Protein AF-A0A5N6Q0Y6-F1 (afdb_monomer_lite)

Structure (mmCIF, N/CA/C/O backbone):
data_AF-A0A5N6Q0Y6-F1
#
_entry.id   AF-A0A5N6Q0Y6-F1
#
loop_
_atom_site.group_PDB
_atom_site.id
_atom_site.type_symbol
_atom_site.label_atom_id
_atom_site.label_alt_id
_atom_site.label_comp_id
_atom_site.label_asym_id
_atom_site.label_entity_id
_atom_site.label_seq_id
_atom_site.pdbx_PDB_ins_code
_atom_site.Cartn_x
_atom_site.Cartn_y
_atom_site.Cartn_z
_atom_site.occupancy
_atom_site.B_iso_or_equiv
_atom_site.auth_seq_id
_atom_site.auth_comp_id
_atom_site.auth_asym_id
_atom_site.auth_atom_id
_atom_site.pdbx_PDB_model_num
ATOM 1 N N . MET A 1 1 ? 51.810 34.651 -15.532 1.00 36.03 1 MET A N 1
ATOM 2 C CA . MET A 1 1 ? 51.200 34.840 -16.864 1.00 36.03 1 MET A CA 1
ATOM 3 C C . MET A 1 1 ? 50.390 33.605 -17.190 1.00 36.03 1 MET A C 1
ATOM 5 O O . MET A 1 1 ? 50.883 32.496 -17.020 1.00 36.03 1 MET A O 1
ATOM 9 N N . GLU A 1 2 ? 49.126 33.839 -17.513 1.00 34.19 2 GLU A N 1
ATOM 10 C CA . GLU A 1 2 ? 48.020 32.886 -17.571 1.00 34.19 2 GLU A CA 1
ATOM 11 C C . GLU A 1 2 ? 48.156 31.860 -18.701 1.00 34.19 2 GLU A C 1
ATOM 13 O O . GLU A 1 2 ? 48.687 32.155 -19.772 1.00 34.19 2 GLU A O 1
ATOM 18 N N . LYS A 1 3 ? 47.592 30.666 -18.490 1.00 36.09 3 LYS A N 1
ATOM 19 C CA . LYS A 1 3 ? 47.171 29.789 -19.585 1.00 36.09 3 LYS A CA 1
ATOM 20 C C . LYS A 1 3 ? 45.672 29.538 -19.470 1.00 36.09 3 LYS A C 1
ATOM 22 O O . LYS A 1 3 ? 45.206 28.846 -18.571 1.00 36.09 3 LYS A O 1
ATOM 27 N N . ASN A 1 4 ? 44.958 30.156 -20.406 1.00 31.23 4 ASN A N 1
ATOM 28 C CA . ASN A 1 4 ? 43.542 29.995 -20.698 1.00 31.23 4 ASN A CA 1
ATOM 29 C C . ASN A 1 4 ? 43.220 28.553 -21.125 1.00 31.23 4 ASN A C 1
ATOM 31 O O . ASN A 1 4 ? 43.836 28.038 -22.057 1.00 31.23 4 ASN A O 1
ATOM 35 N N . GLY A 1 5 ? 42.213 27.945 -20.494 1.00 31.59 5 GLY A N 1
ATOM 36 C CA . GLY A 1 5 ? 41.519 26.747 -20.970 1.00 31.59 5 GLY A CA 1
ATOM 37 C C . GLY A 1 5 ? 40.048 27.091 -21.197 1.00 31.59 5 GLY A C 1
ATOM 38 O O . GLY A 1 5 ? 39.355 27.477 -20.261 1.00 31.59 5 GLY A O 1
ATOM 39 N N . GLY A 1 6 ? 39.610 27.041 -22.456 1.00 28.02 6 GLY A N 1
ATOM 40 C CA . GLY A 1 6 ? 38.294 27.495 -22.902 1.00 28.02 6 GLY A CA 1
ATOM 41 C C . GLY A 1 6 ? 37.133 26.621 -22.422 1.00 28.02 6 GLY A C 1
ATOM 42 O O . GLY A 1 6 ? 37.230 25.398 -22.381 1.00 28.02 6 GLY A O 1
ATOM 43 N N . PHE A 1 7 ? 36.016 27.277 -22.106 1.00 31.02 7 PHE A N 1
ATOM 44 C CA . PHE A 1 7 ? 34.713 26.650 -21.894 1.00 31.02 7 PHE A CA 1
ATOM 45 C C . PHE A 1 7 ? 34.022 26.420 -23.244 1.00 31.02 7 PHE A C 1
ATOM 47 O O . PHE A 1 7 ? 33.765 27.364 -23.996 1.00 31.02 7 PHE A O 1
ATOM 54 N N . GLU A 1 8 ? 33.694 25.167 -23.534 1.00 32.06 8 GLU A N 1
ATOM 55 C CA . GLU A 1 8 ? 32.906 24.763 -24.694 1.00 32.06 8 GLU A CA 1
ATOM 56 C C . GLU A 1 8 ? 31.416 25.059 -24.439 1.00 32.06 8 GLU A C 1
ATOM 58 O O . GLU A 1 8 ? 30.821 24.592 -23.467 1.00 32.06 8 GLU A O 1
ATOM 63 N N . LYS A 1 9 ? 30.803 25.891 -25.290 1.00 34.91 9 LYS A N 1
ATOM 64 C CA . LYS A 1 9 ? 29.375 26.231 -25.215 1.00 34.91 9 LYS A CA 1
ATOM 65 C C . LYS A 1 9 ? 28.543 25.099 -25.826 1.00 34.91 9 LYS A C 1
ATOM 67 O O . LYS A 1 9 ? 28.555 24.920 -27.043 1.00 34.91 9 LYS A O 1
ATOM 72 N N . GLN A 1 10 ? 27.767 24.386 -25.010 1.00 30.11 10 GLN A N 1
ATOM 73 C CA . GLN A 1 10 ? 26.712 23.496 -25.504 1.00 30.11 10 GLN A CA 1
ATOM 74 C C . GLN A 1 10 ? 25.611 24.299 -26.220 1.00 30.11 10 GLN A C 1
ATOM 76 O O . GLN A 1 10 ? 25.133 25.319 -25.723 1.00 30.11 10 GLN A O 1
ATOM 81 N N . LYS A 1 11 ? 25.219 23.830 -27.412 1.00 32.97 11 LYS A N 1
ATOM 82 C CA . LYS A 1 11 ? 24.105 24.367 -28.210 1.00 32.97 11 LYS A CA 1
ATOM 83 C C . LYS A 1 11 ? 22.751 23.968 -27.592 1.00 32.97 11 LYS A C 1
ATOM 85 O O . LYS A 1 11 ? 22.637 22.847 -27.099 1.00 32.97 11 LYS A O 1
ATOM 90 N N . PRO A 1 12 ? 21.712 24.822 -27.662 1.00 27.03 12 PRO A N 1
ATOM 91 C CA . PRO A 1 12 ? 20.387 24.485 -27.152 1.00 27.03 12 PRO A CA 1
ATOM 92 C C . PRO A 1 12 ? 19.687 23.453 -28.049 1.00 27.03 12 PRO A C 1
ATOM 94 O O . PRO A 1 12 ? 19.645 23.603 -29.271 1.00 27.03 12 PRO A O 1
ATOM 97 N N . ILE A 1 13 ? 19.121 22.417 -27.427 1.00 28.39 13 ILE A N 1
ATOM 98 C CA . ILE A 1 13 ? 18.247 21.427 -28.070 1.00 28.39 13 ILE A CA 1
ATOM 99 C C . ILE A 1 13 ? 16.796 21.931 -28.005 1.00 28.39 13 ILE A C 1
ATOM 101 O O . ILE A 1 13 ? 16.376 22.559 -27.034 1.00 28.39 13 ILE A O 1
ATOM 105 N N . ALA A 1 14 ? 16.069 21.695 -29.096 1.00 27.31 14 ALA A N 1
ATOM 106 C CA . ALA A 1 14 ? 14.778 22.267 -29.453 1.00 27.31 14 ALA A CA 1
ATOM 107 C C . ALA A 1 14 ? 13.664 22.119 -28.398 1.00 27.31 14 ALA A C 1
ATOM 109 O O . ALA A 1 14 ? 13.457 21.064 -27.802 1.00 27.31 14 ALA A O 1
ATOM 110 N N . THR A 1 15 ? 12.886 23.190 -28.242 1.00 26.11 15 THR A N 1
ATOM 111 C CA . THR A 1 15 ? 11.687 23.266 -27.401 1.00 26.11 15 THR A CA 1
ATOM 112 C C . THR A 1 15 ? 10.479 22.711 -28.163 1.00 26.11 15 THR A C 1
ATOM 114 O O . THR A 1 15 ? 10.101 23.246 -29.207 1.00 26.11 15 THR A O 1
ATOM 117 N N . PHE A 1 16 ? 9.842 21.656 -27.648 1.00 25.38 16 PHE A N 1
ATOM 118 C CA . PHE A 1 16 ? 8.556 21.173 -28.161 1.00 25.38 16 PHE A CA 1
ATOM 119 C C . PHE A 1 16 ? 7.413 22.066 -27.660 1.00 25.38 16 PHE A C 1
ATOM 121 O O . PHE A 1 16 ? 7.245 22.294 -26.464 1.00 25.38 16 PHE A O 1
ATOM 128 N N . LYS A 1 17 ? 6.615 22.576 -28.599 1.00 25.84 17 LY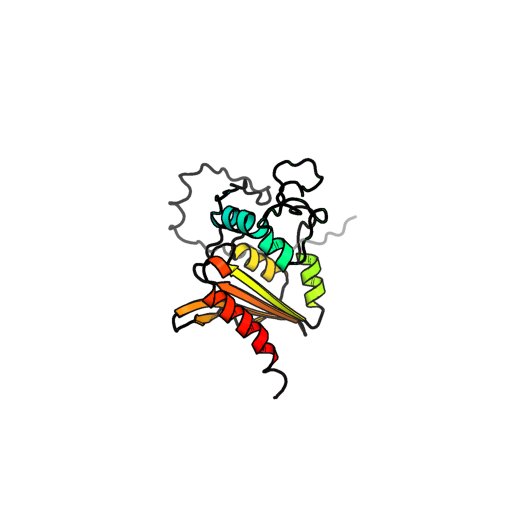S A N 1
ATOM 129 C CA . LYS A 1 17 ? 5.458 23.441 -28.354 1.00 25.84 17 LYS A CA 1
ATOM 130 C C . LYS A 1 17 ? 4.218 22.559 -28.157 1.00 25.84 17 LYS A C 1
ATOM 132 O O . LYS A 1 17 ? 3.679 22.043 -29.131 1.00 25.84 17 LYS A O 1
ATOM 137 N N . VAL A 1 18 ? 3.762 22.372 -26.917 1.00 32.84 18 VAL A N 1
ATOM 138 C CA . VAL A 1 18 ? 2.470 21.713 -26.646 1.00 32.84 18 VAL A CA 1
ATOM 139 C C . VAL A 1 18 ? 1.342 22.721 -26.880 1.00 32.84 18 VAL A C 1
ATOM 141 O O . VAL A 1 18 ? 1.318 23.810 -26.308 1.00 32.84 18 VAL A O 1
ATOM 144 N N . GLY A 1 19 ? 0.440 22.372 -27.797 1.00 26.94 19 GLY A N 1
ATOM 145 C CA . GLY A 1 19 ? -0.630 23.225 -28.301 1.00 26.94 19 GLY A CA 1
ATOM 146 C C . GLY A 1 19 ? -1.754 23.512 -27.297 1.00 26.94 19 GLY A C 1
ATOM 147 O O . GLY A 1 19 ? -2.334 22.615 -26.697 1.00 26.94 19 GLY A O 1
ATOM 148 N N . SER A 1 20 ? -2.063 24.801 -27.173 1.00 29.12 20 SER A N 1
ATOM 149 C CA . SER A 1 20 ? -3.369 25.493 -27.131 1.00 29.12 20 SER A CA 1
ATOM 150 C C . SER A 1 20 ? -4.603 24.962 -26.378 1.00 29.12 20 SER A C 1
ATOM 152 O O . SER A 1 20 ? -5.619 25.650 -26.435 1.00 29.12 20 SER A O 1
ATOM 154 N N . LYS A 1 21 ? -4.593 23.836 -25.657 1.00 31.03 21 LYS A N 1
ATOM 155 C CA . LYS A 1 21 ? -5.764 23.404 -24.854 1.00 31.03 21 LYS A CA 1
ATOM 156 C C . LYS A 1 21 ? -5.638 23.619 -23.344 1.00 31.03 21 LYS A C 1
ATOM 158 O O . LYS A 1 21 ? -6.611 23.415 -22.630 1.00 31.03 21 LYS A O 1
ATOM 163 N N . LEU A 1 22 ? -4.503 24.133 -22.866 1.00 32.16 22 LEU A N 1
ATOM 164 C CA . LEU A 1 22 ? -4.248 24.354 -21.436 1.00 32.16 22 LEU A CA 1
ATOM 165 C C . LEU A 1 22 ? -4.484 25.797 -20.945 1.00 32.16 22 LEU A C 1
ATOM 167 O O . LEU A 1 22 ? -4.141 26.115 -19.819 1.00 32.16 22 LEU A O 1
ATOM 171 N N . LYS A 1 23 ? -5.074 26.685 -21.759 1.00 28.50 23 LYS A N 1
ATOM 172 C CA . LYS A 1 23 ? -5.285 28.099 -21.374 1.00 28.50 23 LYS A CA 1
ATOM 173 C C . LYS A 1 23 ? -6.644 28.420 -20.749 1.00 28.50 23 LYS A C 1
ATOM 175 O O . LYS A 1 23 ? -6.856 29.558 -20.343 1.00 28.50 23 LYS A O 1
ATOM 180 N N . MET A 1 24 ? -7.564 27.459 -20.651 1.00 26.17 24 MET A N 1
ATOM 181 C CA . MET A 1 24 ? -8.880 27.717 -20.044 1.00 26.17 24 MET A CA 1
ATOM 182 C C . MET A 1 24 ? -8.936 27.474 -18.530 1.00 26.17 24 MET A C 1
ATOM 184 O O . MET A 1 24 ? -9.904 27.896 -17.910 1.00 26.17 24 MET A O 1
ATOM 188 N N . PHE A 1 25 ? -7.913 26.862 -17.922 1.00 28.86 25 PHE A N 1
ATOM 189 C CA . PHE A 1 25 ? -7.933 26.556 -16.484 1.00 28.86 25 PHE A CA 1
ATOM 190 C C . PHE A 1 25 ? -7.158 27.563 -15.611 1.00 28.86 25 PHE A C 1
ATOM 192 O O . PHE A 1 25 ? -7.340 27.602 -14.401 1.00 28.86 25 PHE A O 1
ATOM 199 N N . GLU A 1 26 ? -6.358 28.449 -16.211 1.00 29.67 26 GLU A N 1
ATOM 200 C CA . GLU A 1 26 ? -5.464 29.367 -15.480 1.00 29.67 26 GLU A CA 1
ATOM 201 C C . GLU A 1 26 ? -6.054 30.763 -15.195 1.00 29.67 26 GLU A C 1
ATOM 203 O O . GLU A 1 26 ? -5.332 31.669 -14.790 1.00 29.67 26 GLU A O 1
ATOM 208 N N . ARG A 1 27 ? -7.363 30.990 -15.384 1.00 24.39 27 ARG A N 1
ATOM 209 C CA . ARG A 1 27 ? -7.974 32.323 -15.164 1.00 24.39 27 ARG A CA 1
ATOM 210 C C . ARG A 1 27 ? -8.892 32.466 -13.948 1.00 24.39 27 ARG A C 1
ATOM 212 O O . ARG A 1 27 ? -9.409 33.558 -13.747 1.00 24.39 27 ARG A O 1
ATOM 219 N N . SER A 1 28 ? -9.056 31.431 -13.118 1.00 28.78 28 SER A N 1
ATOM 220 C CA . SER A 1 28 ? -9.867 31.528 -11.885 1.00 28.78 28 SER A CA 1
ATOM 221 C C . SER A 1 28 ? -9.059 31.571 -10.584 1.00 28.78 28 SER A C 1
ATOM 223 O O . SER A 1 28 ? -9.644 31.777 -9.525 1.00 28.78 28 SER A O 1
ATOM 225 N N . LEU A 1 29 ? -7.740 31.393 -10.627 1.00 33.69 29 LEU A N 1
ATOM 226 C CA . LEU A 1 29 ? -6.887 31.418 -9.440 1.00 33.69 29 LEU A CA 1
ATOM 227 C C . LEU A 1 29 ? -5.655 32.247 -9.794 1.00 33.69 29 LEU A C 1
ATOM 229 O O . LEU A 1 29 ? -4.805 31.799 -10.553 1.00 33.69 29 LEU A O 1
ATOM 233 N N . GLY A 1 30 ? -5.614 33.500 -9.340 1.00 31.03 30 GLY A N 1
ATOM 234 C CA . GLY A 1 30 ? -4.549 34.449 -9.664 1.00 31.03 30 GLY A CA 1
ATOM 235 C C . GLY A 1 30 ? -3.191 34.031 -9.098 1.00 31.03 30 GLY A C 1
ATOM 236 O O . GLY A 1 30 ? -2.794 34.515 -8.043 1.00 31.03 30 GLY A O 1
ATOM 237 N N . VAL A 1 31 ? -2.467 33.176 -9.817 1.00 35.72 31 VAL A N 1
ATOM 238 C CA . VAL A 1 31 ? -1.101 32.762 -9.483 1.00 35.72 31 VAL A CA 1
ATOM 239 C C . VAL A 1 31 ? -0.121 33.573 -10.333 1.00 35.72 31 VAL A C 1
ATOM 241 O O . VAL A 1 31 ? -0.169 33.543 -11.562 1.00 35.72 31 VAL A O 1
ATOM 244 N N . ARG A 1 32 ? 0.743 34.348 -9.668 1.00 27.08 32 ARG A N 1
ATOM 245 C CA . ARG A 1 32 ? 1.921 34.979 -10.278 1.00 27.08 32 ARG A CA 1
ATOM 246 C C . ARG A 1 32 ? 3.107 34.023 -10.176 1.00 27.08 32 ARG A C 1
ATOM 248 O O . ARG A 1 32 ? 3.284 33.363 -9.159 1.00 27.08 32 ARG A O 1
ATOM 255 N N . ASP A 1 33 ? 3.877 33.991 -11.252 1.00 34.00 33 ASP A N 1
ATOM 256 C CA . ASP A 1 33 ? 5.052 33.154 -11.477 1.00 34.00 33 ASP A CA 1
ATOM 257 C C . ASP A 1 33 ? 6.231 33.654 -10.616 1.00 34.00 33 ASP A C 1
ATOM 259 O O . ASP A 1 33 ? 6.662 34.798 -10.771 1.00 34.00 33 ASP A O 1
ATOM 263 N N . ASP A 1 34 ? 6.736 32.824 -9.698 1.00 27.56 34 ASP A N 1
ATOM 264 C CA . ASP A 1 34 ? 8.035 33.029 -9.044 1.00 27.56 34 ASP A CA 1
ATOM 265 C C . ASP A 1 34 ? 8.800 31.701 -8.983 1.00 27.56 34 ASP A C 1
ATOM 267 O O . ASP A 1 34 ? 8.457 30.763 -8.257 1.00 27.56 34 ASP A O 1
ATOM 271 N N . GLN A 1 35 ? 9.861 31.626 -9.782 1.00 33.06 35 GLN A N 1
ATOM 272 C CA . GLN A 1 35 ? 10.755 30.481 -9.870 1.00 33.06 35 GLN A CA 1
ATOM 273 C C . GLN A 1 35 ? 11.747 30.461 -8.707 1.00 33.06 35 GLN A C 1
ATOM 275 O O . GLN A 1 35 ? 12.947 30.657 -8.912 1.00 33.06 35 GLN A O 1
ATOM 280 N N . ARG A 1 36 ? 11.271 30.216 -7.480 1.00 32.59 36 ARG A N 1
ATOM 281 C CA . ARG A 1 36 ? 12.141 29.826 -6.354 1.00 32.59 36 ARG A CA 1
ATOM 282 C C . ARG A 1 36 ? 11.401 29.367 -5.093 1.00 32.59 36 ARG A C 1
ATOM 284 O O . ARG A 1 36 ? 11.740 29.788 -3.997 1.00 32.59 36 ARG A O 1
ATOM 291 N N . THR A 1 37 ? 10.440 28.452 -5.189 1.00 28.98 37 THR A N 1
ATOM 292 C CA . THR A 1 37 ? 9.890 27.788 -3.992 1.00 28.98 37 THR A CA 1
ATOM 293 C C . THR A 1 37 ? 9.560 26.325 -4.278 1.00 28.98 37 THR A C 1
ATOM 295 O O . THR A 1 37 ? 8.976 25.986 -5.304 1.00 28.98 37 THR A O 1
ATOM 298 N N . GLY A 1 38 ? 9.994 25.429 -3.386 1.00 30.12 38 GLY A N 1
ATOM 299 C CA . GLY A 1 38 ? 9.512 24.052 -3.371 1.00 30.12 38 GLY A CA 1
ATOM 300 C C . GLY A 1 38 ? 7.999 24.051 -3.174 1.00 30.12 38 GLY A C 1
ATOM 301 O O . GLY A 1 38 ? 7.482 24.882 -2.429 1.00 30.12 38 GLY A O 1
ATOM 302 N N . PHE A 1 39 ? 7.309 23.135 -3.853 1.00 26.02 39 PHE A N 1
ATOM 303 C CA . PHE A 1 39 ? 5.873 22.904 -3.721 1.00 26.02 39 PHE A CA 1
ATOM 304 C C . PHE A 1 39 ? 5.496 22.701 -2.245 1.00 26.02 39 PHE A C 1
ATOM 306 O O . PHE A 1 39 ? 5.534 21.593 -1.718 1.00 26.02 39 PHE A O 1
ATOM 313 N N . CYS A 1 40 ? 5.124 23.783 -1.571 1.00 28.27 40 CYS A N 1
ATOM 314 C CA . CYS A 1 40 ? 4.395 23.748 -0.319 1.00 28.27 40 CYS A CA 1
ATOM 315 C C . CYS A 1 40 ? 2.969 24.150 -0.682 1.00 28.27 40 CYS A C 1
ATOM 317 O O . CYS A 1 40 ? 2.605 25.321 -0.637 1.00 28.27 40 CYS A O 1
ATOM 319 N N . SER A 1 41 ? 2.193 23.174 -1.157 1.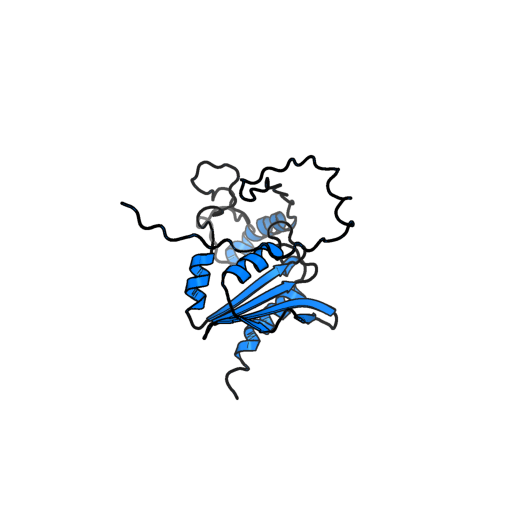00 29.62 41 SER A N 1
ATOM 320 C CA . SER A 1 41 ? 0.750 23.352 -1.293 1.00 29.62 41 SER A CA 1
ATOM 321 C C . SER A 1 41 ? 0.209 23.676 0.092 1.00 29.62 41 SER A C 1
ATOM 323 O O . SER A 1 41 ? 0.401 22.889 1.022 1.00 29.62 41 SER A O 1
ATOM 325 N N . GLU A 1 42 ? -0.480 24.808 0.233 1.00 25.73 42 GLU A N 1
ATOM 326 C CA . GLU A 1 42 ? -1.385 25.026 1.356 1.00 25.73 42 GLU A CA 1
ATOM 327 C C . GLU A 1 42 ? -2.290 23.790 1.452 1.00 25.73 42 GLU A C 1
ATOM 329 O O . GLU A 1 42 ? -3.016 23.444 0.515 1.00 25.73 42 GLU A O 1
ATOM 334 N N . ARG A 1 43 ? -2.146 23.027 2.540 1.00 35.25 43 ARG A N 1
ATOM 335 C CA . ARG A 1 43 ? -2.933 21.817 2.769 1.00 35.25 43 ARG A CA 1
ATOM 336 C C . ARG A 1 43 ? -4.342 22.252 3.136 1.00 35.25 43 ARG A C 1
ATOM 338 O O . ARG A 1 43 ? -4.603 22.614 4.280 1.00 35.25 43 ARG A O 1
ATOM 345 N N . VAL A 1 44 ? -5.270 22.159 2.188 1.00 25.88 44 VAL A N 1
ATOM 346 C CA . VAL A 1 44 ? -6.688 22.037 2.532 1.00 25.88 44 VAL A CA 1
ATOM 347 C C . VAL A 1 44 ? -6.849 20.678 3.213 1.00 25.88 44 VAL A C 1
ATOM 349 O O . VAL A 1 44 ? -6.955 19.643 2.559 1.00 25.88 44 VAL A O 1
ATOM 352 N N . VAL A 1 45 ? -6.812 20.660 4.546 1.00 34.75 45 VAL A N 1
ATOM 353 C CA . VAL A 1 45 ? -7.139 19.467 5.332 1.00 34.75 45 VAL A CA 1
ATOM 354 C C . VAL A 1 45 ? -8.654 19.285 5.268 1.00 34.75 45 VAL A C 1
ATOM 356 O O . VAL A 1 45 ? -9.397 19.820 6.090 1.00 34.75 45 VAL A O 1
ATOM 359 N N . VAL A 1 46 ? -9.137 18.549 4.266 1.00 31.19 46 VAL A N 1
ATOM 360 C CA . VAL A 1 46 ? -10.543 18.134 4.213 1.00 31.19 46 VAL A CA 1
ATOM 361 C C . VAL A 1 46 ? -10.748 17.055 5.276 1.00 31.19 46 VAL A C 1
ATOM 363 O O . VAL A 1 46 ? -10.529 15.867 5.050 1.00 31.19 46 VAL A O 1
ATOM 366 N N . LYS A 1 47 ? -11.147 17.474 6.479 1.00 36.78 47 LYS A N 1
ATOM 367 C CA . LYS A 1 47 ? -11.503 16.570 7.576 1.00 36.78 47 LYS A CA 1
ATOM 368 C C . LYS A 1 47 ? -12.909 16.023 7.311 1.00 36.78 47 LYS A C 1
ATOM 370 O O . LYS A 1 47 ? -13.896 16.576 7.784 1.00 36.78 47 LYS A O 1
ATOM 375 N N . LEU A 1 48 ? -13.012 14.973 6.495 1.00 41.12 48 LEU A N 1
ATOM 376 C CA . LEU A 1 48 ? -14.287 14.285 6.278 1.00 41.12 48 LEU A CA 1
ATOM 377 C C . LEU A 1 48 ? -14.746 13.657 7.608 1.00 41.12 48 LEU A C 1
ATOM 379 O O . LEU A 1 48 ? -13.973 12.903 8.207 1.00 41.12 48 LEU A O 1
ATOM 383 N N . PRO A 1 49 ? -15.978 13.921 8.084 1.00 39.38 49 PRO A N 1
ATOM 384 C CA . PRO A 1 49 ? -16.535 13.191 9.212 1.00 39.38 49 PRO A CA 1
ATOM 385 C C . PRO A 1 49 ? -16.719 11.736 8.777 1.00 39.38 49 PRO A C 1
ATOM 387 O O . PRO A 1 49 ? -17.603 11.406 7.986 1.00 39.38 49 PRO A O 1
ATOM 390 N N . ARG A 1 50 ? -15.843 10.848 9.246 1.00 57.19 50 ARG A N 1
ATOM 391 C CA . ARG A 1 50 ? -15.938 9.420 8.957 1.00 57.19 50 ARG A CA 1
ATOM 392 C C . ARG A 1 50 ? -17.064 8.840 9.812 1.00 57.19 50 ARG A C 1
ATOM 394 O O . ARG A 1 50 ? -16.876 8.607 10.999 1.00 57.19 50 ARG A O 1
ATOM 401 N N . ILE A 1 51 ? -18.227 8.570 9.215 1.00 51.59 51 ILE A N 1
ATOM 402 C CA . ILE A 1 51 ? -19.334 7.839 9.872 1.00 51.59 51 ILE A CA 1
ATOM 403 C C . ILE A 1 51 ? -18.823 6.521 10.500 1.00 51.59 51 ILE A C 1
ATOM 405 O O . ILE A 1 51 ? -19.279 6.124 11.571 1.00 51.59 51 ILE A O 1
ATOM 409 N N . GLY A 1 52 ? -17.804 5.898 9.892 1.00 62.84 52 GLY A N 1
ATOM 410 C CA . GLY A 1 52 ? -17.119 4.721 10.432 1.00 62.84 52 GLY A CA 1
ATOM 411 C C . GLY A 1 52 ? -16.424 4.938 11.783 1.00 62.84 52 GLY A C 1
ATOM 412 O O . GLY A 1 52 ? -16.441 4.031 12.609 1.00 62.84 52 GLY A O 1
ATOM 413 N N . THR A 1 53 ? -15.890 6.132 12.064 1.00 72.94 53 THR A N 1
ATOM 414 C CA . THR A 1 53 ? -15.167 6.418 13.316 1.00 72.94 53 THR A CA 1
ATOM 415 C C . THR A 1 53 ? -16.070 6.297 14.536 1.00 72.94 53 THR A C 1
ATOM 417 O O . THR A 1 53 ? -15.682 5.709 15.541 1.00 72.94 53 THR A O 1
ATOM 420 N N . LEU A 1 54 ? -17.303 6.805 14.456 1.00 81.56 54 LEU A N 1
ATOM 421 C CA . LEU A 1 54 ? -18.242 6.729 15.576 1.00 81.56 54 LEU A CA 1
ATOM 422 C C . LEU A 1 54 ? -18.670 5.281 15.850 1.00 81.56 54 LEU A C 1
ATOM 424 O O . LEU A 1 54 ? -18.718 4.860 17.004 1.00 81.56 54 LEU A O 1
ATOM 428 N N . ALA A 1 55 ? -18.951 4.514 14.794 1.00 86.00 55 ALA A N 1
ATOM 429 C CA . ALA A 1 55 ? -19.339 3.112 14.919 1.00 86.00 55 ALA A CA 1
ATOM 430 C C . ALA A 1 55 ? -18.210 2.261 15.525 1.00 86.00 55 ALA A C 1
ATOM 432 O O . ALA A 1 55 ? -18.460 1.494 16.454 1.00 86.00 55 ALA A O 1
ATOM 433 N N . LEU A 1 56 ? -16.971 2.445 15.053 1.00 87.50 56 LEU A N 1
ATOM 434 C CA . LEU A 1 56 ? -15.791 1.751 15.575 1.00 87.50 56 LEU A CA 1
ATOM 435 C C . LEU A 1 56 ? -15.510 2.120 17.032 1.00 87.50 56 LEU A C 1
ATOM 437 O O . LEU A 1 56 ? -15.299 1.229 17.851 1.00 87.50 56 LEU A O 1
ATOM 441 N N . ASN A 1 57 ? -15.564 3.411 17.374 1.00 89.12 57 ASN A N 1
ATOM 442 C CA . ASN A 1 57 ? -15.353 3.860 18.747 1.00 89.12 57 ASN A CA 1
ATOM 443 C C . ASN A 1 57 ? -16.420 3.298 19.691 1.00 89.12 57 ASN A C 1
ATOM 445 O O . ASN A 1 57 ? -16.088 2.828 20.776 1.00 89.12 57 ASN A O 1
ATOM 449 N N . ASN A 1 58 ? -17.693 3.300 19.288 1.00 91.69 58 ASN A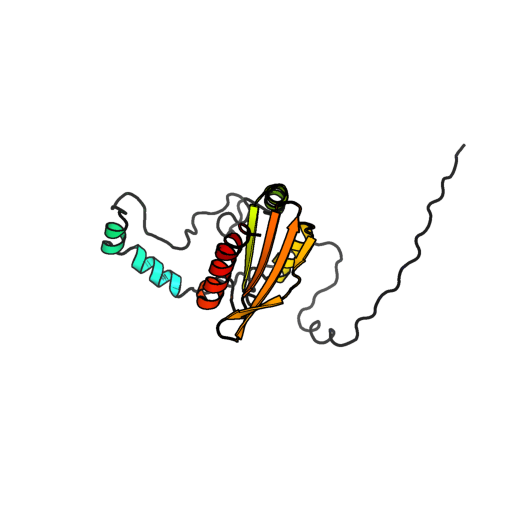 N 1
ATOM 450 C CA . ASN A 1 58 ? -18.763 2.737 20.110 1.00 91.69 58 ASN A CA 1
ATOM 451 C C . ASN A 1 58 ? -18.582 1.229 20.306 1.00 91.69 58 ASN A C 1
ATOM 453 O O . ASN A 1 58 ? -18.660 0.756 21.435 1.00 91.69 58 ASN A O 1
ATOM 457 N N . TRP A 1 59 ? -18.305 0.488 19.230 1.00 93.06 59 TRP A N 1
ATOM 458 C CA . TRP A 1 59 ? -18.096 -0.960 19.283 1.00 93.06 59 TRP A CA 1
ATOM 459 C C . TRP A 1 59 ? -16.875 -1.344 20.133 1.00 93.06 59 TRP A C 1
ATOM 461 O O . TRP A 1 59 ? -16.995 -2.177 21.027 1.00 93.06 59 TRP A O 1
ATOM 471 N N . GLY A 1 60 ? -15.726 -0.692 19.931 1.00 91.31 60 GLY A N 1
ATOM 472 C CA . GLY A 1 60 ? -14.489 -0.976 20.673 1.00 91.31 60 GLY A CA 1
ATOM 473 C C . GLY A 1 60 ? -14.543 -0.612 22.163 1.00 91.31 60 GLY A C 1
ATOM 474 O O . GLY A 1 60 ? -13.726 -1.092 22.948 1.00 91.31 60 GLY A O 1
ATOM 475 N N . ASN A 1 61 ? -15.512 0.213 22.575 1.00 92.25 61 ASN A N 1
ATOM 476 C CA . ASN A 1 61 ? -15.754 0.562 23.977 1.00 92.25 61 ASN A CA 1
ATOM 477 C C . ASN A 1 61 ? -16.883 -0.251 24.635 1.00 92.25 61 ASN A C 1
ATOM 479 O O . ASN A 1 61 ? -17.214 0.006 25.792 1.00 92.25 61 ASN A O 1
ATOM 483 N N . MET A 1 62 ? -17.483 -1.225 23.943 1.00 93.44 62 MET A N 1
ATOM 484 C CA . MET A 1 62 ? -18.433 -2.145 24.574 1.00 93.44 62 MET A CA 1
ATOM 485 C C . MET A 1 62 ? -17.691 -3.093 25.519 1.00 93.44 62 MET A C 1
ATOM 487 O O . MET A 1 62 ? -16.734 -3.747 25.112 1.00 93.44 62 MET A O 1
ATOM 491 N N . GLU A 1 63 ? -18.174 -3.234 26.755 1.00 92.19 63 GLU A N 1
ATOM 492 C CA . GLU A 1 63 ? -17.553 -4.108 27.760 1.00 92.19 63 GLU A CA 1
ATOM 493 C C . GLU A 1 63 ? -17.429 -5.554 27.263 1.00 92.19 63 GLU A C 1
ATOM 495 O O . GLU A 1 63 ? -16.362 -6.148 27.368 1.00 92.19 63 GLU A O 1
ATOM 500 N N . ALA A 1 64 ? -18.477 -6.092 26.633 1.00 94.69 64 ALA A N 1
ATOM 501 C CA . ALA A 1 64 ? -18.452 -7.442 26.072 1.00 94.69 64 ALA A CA 1
ATOM 502 C C . ALA A 1 64 ? -17.366 -7.616 24.992 1.00 94.69 64 ALA A C 1
ATOM 504 O O . ALA A 1 64 ? -16.726 -8.663 24.924 1.00 94.69 64 ALA A O 1
ATOM 505 N N . VAL A 1 65 ? -17.131 -6.588 24.168 1.00 94.12 65 VAL A N 1
ATOM 506 C CA . VAL A 1 65 ? -16.072 -6.600 23.145 1.00 94.12 65 VAL A CA 1
ATOM 507 C C . VAL A 1 65 ? -14.700 -6.540 23.810 1.00 94.12 65 VAL A C 1
ATOM 509 O O . VAL A 1 65 ? -13.827 -7.334 23.473 1.00 94.12 65 VAL A O 1
ATOM 512 N N . GLN A 1 66 ? -14.514 -5.654 24.789 1.00 93.19 66 GLN A N 1
ATOM 513 C CA . GLN A 1 66 ? -13.255 -5.544 25.527 1.00 93.19 66 GLN A CA 1
ATOM 514 C C . GLN A 1 66 ? -12.920 -6.834 26.277 1.00 93.19 66 GLN A C 1
ATOM 516 O O . GLN A 1 66 ? -11.809 -7.339 26.144 1.00 93.19 66 GLN A O 1
ATOM 521 N N . GLN A 1 67 ? -13.890 -7.428 26.974 1.00 92.69 67 GLN A N 1
ATOM 522 C CA . GLN A 1 67 ? -13.728 -8.717 27.645 1.00 92.69 67 GLN A CA 1
ATOM 523 C C . GLN A 1 67 ? -13.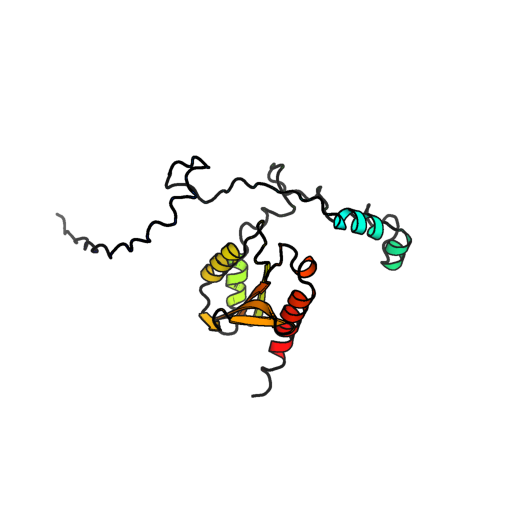357 -9.828 26.654 1.00 92.69 67 GLN A C 1
ATOM 525 O O . GLN A 1 67 ? -12.404 -10.562 26.903 1.00 92.69 67 GLN A O 1
ATOM 530 N N . ALA A 1 68 ? -14.042 -9.920 25.507 1.00 95.62 68 ALA A N 1
ATOM 531 C CA . ALA A 1 68 ? -13.730 -10.909 24.471 1.00 95.62 68 ALA A CA 1
ATOM 532 C C . ALA A 1 68 ? -12.326 -10.724 23.862 1.00 95.62 68 ALA A C 1
ATOM 534 O O . ALA A 1 68 ? -11.703 -11.697 23.440 1.00 95.62 68 ALA A O 1
ATOM 535 N N . LEU A 1 69 ? -11.818 -9.488 23.835 1.00 94.56 69 LEU A N 1
ATOM 536 C CA . LEU A 1 69 ? -10.466 -9.138 23.392 1.00 94.56 69 LEU A CA 1
ATOM 537 C C . LEU A 1 69 ? -9.420 -9.164 24.526 1.00 94.56 69 LEU A C 1
ATOM 539 O O . LEU A 1 69 ? -8.274 -8.781 24.296 1.00 94.56 69 LEU A O 1
ATOM 543 N N . ASN A 1 70 ? -9.783 -9.614 25.735 1.00 93.88 70 ASN A N 1
ATOM 544 C CA . ASN A 1 70 ? -8.942 -9.608 26.942 1.00 93.88 70 ASN A CA 1
ATOM 545 C C . ASN A 1 70 ? -8.411 -8.216 27.347 1.00 93.88 70 ASN A C 1
ATOM 547 O O . ASN A 1 70 ? -7.335 -8.086 27.929 1.00 93.88 70 ASN A O 1
ATOM 551 N N . VAL A 1 71 ? -9.176 -7.164 27.060 1.00 93.12 71 VAL A N 1
ATOM 552 C CA . VAL A 1 71 ? -8.942 -5.805 27.554 1.00 93.12 71 VAL A CA 1
ATOM 553 C C . VAL A 1 71 ? -9.718 -5.643 28.860 1.00 93.12 71 VAL A C 1
ATOM 555 O O . VAL A 1 71 ? -10.947 -5.617 28.869 1.00 93.12 71 VAL A O 1
ATOM 558 N N . HIS A 1 72 ? -9.004 -5.572 29.983 1.00 83.81 72 HIS A N 1
ATOM 559 C CA . HIS A 1 72 ? -9.612 -5.453 31.311 1.00 83.81 72 HIS A CA 1
ATOM 560 C C . HIS A 1 72 ? -9.620 -4.004 31.794 1.00 83.81 72 HIS A C 1
ATOM 562 O O . HIS A 1 72 ? -8.731 -3.208 31.472 1.00 83.81 72 HIS A O 1
ATOM 568 N N . GLN A 1 73 ? -10.622 -3.677 32.611 1.00 78.75 73 GLN A N 1
ATOM 569 C CA . GLN A 1 73 ? -10.753 -2.361 33.221 1.00 78.75 73 GLN A CA 1
ATOM 570 C C . GLN A 1 73 ? -9.467 -1.998 33.983 1.00 78.75 73 GLN A C 1
ATOM 572 O O . GLN A 1 73 ? -9.001 -2.753 34.832 1.00 78.75 73 GLN A O 1
ATOM 577 N N . GLY A 1 74 ? -8.887 -0.842 33.653 1.00 81.50 74 GLY A N 1
ATOM 578 C CA . GLY A 1 74 ? -7.624 -0.362 34.224 1.00 81.50 74 GLY A CA 1
ATOM 579 C C . GLY A 1 74 ? -6.377 -0.602 33.364 1.00 81.50 74 GLY A C 1
ATOM 580 O O . GLY A 1 74 ? -5.350 -0.002 33.664 1.00 81.50 74 GLY A O 1
ATOM 581 N N . MET A 1 75 ? -6.441 -1.400 32.286 1.00 85.25 75 MET A N 1
ATOM 582 C CA . MET A 1 75 ? -5.299 -1.556 31.366 1.00 85.25 75 MET A CA 1
ATOM 583 C C . MET A 1 75 ? -5.072 -0.324 30.484 1.00 85.25 75 MET A C 1
ATOM 585 O O . MET A 1 75 ? -3.947 0.145 30.333 1.00 85.25 75 MET A O 1
ATOM 589 N N . VAL A 1 76 ? -6.141 0.170 29.860 1.00 79.00 76 VAL A N 1
ATOM 590 C CA . VAL A 1 76 ? -6.116 1.278 28.899 1.00 79.00 76 VAL A CA 1
ATOM 591 C C . VAL A 1 76 ? -7.360 2.147 29.080 1.00 79.00 76 VAL A C 1
ATOM 593 O O . VAL A 1 76 ? -8.360 1.704 29.647 1.00 79.00 76 VAL A O 1
ATOM 596 N N . GLY A 1 77 ? -7.277 3.405 28.638 1.00 82.06 77 GLY A N 1
ATOM 597 C CA . GLY A 1 77 ? -8.410 4.332 28.620 1.00 82.06 77 GLY A CA 1
ATOM 598 C C . GLY A 1 77 ? -9.471 3.951 27.579 1.00 82.06 77 GLY A C 1
ATOM 599 O O . GLY A 1 77 ? -9.514 2.825 27.088 1.00 82.06 77 GLY A O 1
ATOM 600 N N . LYS A 1 78 ? -10.335 4.906 27.216 1.00 86.56 78 LYS A N 1
ATOM 601 C CA . LYS A 1 78 ? -11.312 4.691 26.140 1.00 86.56 78 LYS A CA 1
ATOM 602 C C . LYS A 1 78 ? -10.595 4.417 24.820 1.00 86.56 78 LYS A C 1
ATOM 604 O O . LYS A 1 78 ? -9.619 5.088 24.489 1.00 86.56 78 LYS A O 1
ATOM 609 N N . PHE A 1 79 ? -11.108 3.453 24.066 1.00 88.06 79 PHE A N 1
ATOM 610 C CA . PHE A 1 79 ? -10.670 3.221 22.701 1.00 88.06 79 PHE A CA 1
ATOM 611 C C . PHE A 1 79 ? -11.071 4.410 21.821 1.00 88.06 79 PHE A C 1
ATOM 613 O O . PHE A 1 79 ? -12.237 4.814 21.803 1.00 88.06 79 PHE A O 1
ATOM 620 N N . GLU A 1 80 ? -10.108 4.939 21.075 1.00 85.81 80 GLU A N 1
ATOM 621 C CA . GLU A 1 80 ? -10.299 5.991 20.082 1.00 85.81 80 GLU A CA 1
ATOM 622 C C . GLU A 1 80 ? -9.530 5.606 18.814 1.00 85.81 80 GLU A C 1
ATOM 624 O O . GLU A 1 80 ? -8.324 5.374 18.869 1.00 85.81 80 GLU A O 1
ATOM 629 N N . GLU A 1 81 ? -10.213 5.552 17.665 1.00 79.81 81 GLU A N 1
ATOM 630 C CA . GLU A 1 81 ? -9.592 5.231 16.368 1.00 79.81 81 GLU A CA 1
ATOM 631 C C . GLU A 1 81 ? -8.426 6.178 16.028 1.00 79.81 81 GLU A C 1
ATOM 633 O O . GLU A 1 81 ? -7.415 5.761 15.468 1.00 79.81 81 GLU A O 1
ATOM 638 N N . ILE A 1 82 ? -8.563 7.462 16.370 1.00 75.69 82 ILE A N 1
ATOM 639 C CA . ILE A 1 82 ? -7.531 8.478 16.167 1.00 75.69 82 ILE A CA 1
ATOM 640 C C . ILE A 1 82 ? -7.241 9.128 17.512 1.00 75.69 82 ILE A C 1
ATOM 642 O O . ILE A 1 82 ? -8.012 9.969 17.971 1.00 75.69 82 ILE A O 1
ATOM 646 N N . ASN A 1 83 ? -6.100 8.791 18.108 1.00 75.31 83 ASN A N 1
ATOM 647 C CA . ASN A 1 83 ? -5.633 9.484 19.297 1.00 75.31 83 ASN A CA 1
ATOM 648 C C . ASN A 1 83 ? -5.006 10.824 18.893 1.00 75.31 83 ASN A C 1
ATOM 650 O O . ASN A 1 83 ? -3.824 10.894 18.554 1.00 75.31 83 ASN A O 1
ATOM 654 N N . SER A 1 84 ? -5.790 11.902 18.947 1.00 69.00 84 SER A N 1
ATOM 655 C CA . SER A 1 84 ? -5.280 13.229 18.609 1.00 69.00 84 SER A CA 1
ATOM 656 C C . SER A 1 84 ? -4.231 13.732 19.590 1.00 69.00 84 SER A C 1
ATOM 658 O O . SER A 1 84 ? -3.496 14.621 19.220 1.00 69.00 84 SER A O 1
ATOM 660 N N . THR A 1 85 ? -4.121 13.186 20.805 1.00 71.06 85 THR A N 1
ATOM 661 C CA . THR A 1 85 ? -3.119 13.643 21.784 1.00 71.06 85 THR A CA 1
ATOM 662 C C . THR A 1 85 ? -1.692 13.208 21.436 1.00 71.06 85 THR A C 1
ATOM 664 O O . THR A 1 85 ? -0.735 13.798 21.938 1.00 71.06 85 THR A O 1
ATOM 667 N N . LEU A 1 86 ? -1.533 12.223 20.542 1.00 67.69 86 LEU A N 1
ATOM 668 C CA . LEU A 1 86 ? -0.246 11.835 19.965 1.00 67.69 86 LEU A CA 1
ATOM 669 C C . LEU A 1 86 ? 0.191 12.873 18.923 1.00 67.69 86 LEU A C 1
ATOM 671 O O . LEU A 1 86 ? 0.119 12.664 17.713 1.00 67.69 86 LEU A O 1
ATOM 675 N N . HIS A 1 87 ? 0.643 14.023 19.404 1.00 62.09 87 HIS A N 1
ATOM 676 C CA . HIS A 1 87 ? 1.211 15.064 18.562 1.00 62.09 87 HIS A CA 1
ATOM 677 C C . HIS A 1 87 ? 2.725 14.943 18.466 1.00 62.09 87 HIS A C 1
ATOM 679 O O . HIS A 1 87 ? 3.414 14.482 19.377 1.00 62.09 87 HIS A O 1
ATOM 685 N N . TYR A 1 88 ? 3.251 15.429 17.350 1.00 58.75 88 TYR A N 1
ATOM 686 C CA . TYR A 1 88 ? 4.678 15.622 17.201 1.00 58.75 88 TYR A CA 1
ATOM 687 C C . TYR A 1 88 ? 5.151 16.857 17.989 1.00 58.75 88 TYR A C 1
ATOM 689 O O . TYR A 1 88 ? 4.594 17.948 17.848 1.00 58.75 88 TYR A O 1
ATOM 697 N N . ASN A 1 89 ? 6.222 16.716 18.775 1.00 54.09 89 ASN A N 1
ATOM 698 C CA . ASN A 1 89 ? 6.829 17.797 19.563 1.00 54.09 89 ASN A CA 1
ATOM 699 C C . ASN A 1 89 ? 7.713 18.729 18.703 1.00 54.09 89 ASN A C 1
ATOM 701 O O . ASN A 1 89 ? 8.922 18.816 18.904 1.00 54.09 89 ASN A O 1
ATOM 705 N N . GLN A 1 90 ? 7.122 19.462 17.755 1.00 54.03 90 GLN A N 1
ATOM 706 C CA . GLN A 1 90 ? 7.775 20.627 17.120 1.00 54.03 90 GLN A CA 1
ATOM 707 C C . GLN A 1 90 ? 6.967 21.930 17.245 1.00 54.03 90 GLN A C 1
ATOM 709 O O . GLN A 1 90 ? 7.175 22.868 16.480 1.00 54.03 90 GLN A O 1
ATOM 714 N N . GLY A 1 91 ? 6.041 22.021 18.206 1.00 54.44 91 GLY A N 1
ATOM 715 C CA . GLY A 1 91 ? 5.293 23.263 18.450 1.00 54.44 91 GLY A CA 1
ATOM 716 C C . GLY A 1 91 ? 4.392 23.682 17.281 1.00 54.44 91 GLY A C 1
ATOM 717 O O . GLY A 1 91 ? 4.106 24.866 17.117 1.00 54.44 91 GLY A O 1
ATOM 718 N N . LYS A 1 92 ? 3.965 22.722 16.451 1.00 56.19 92 LYS A N 1
ATOM 719 C CA . LYS A 1 92 ? 3.022 22.941 15.351 1.00 56.19 92 LYS A CA 1
ATOM 720 C C . LYS A 1 92 ? 1.688 22.271 15.666 1.00 56.19 92 LYS A C 1
ATOM 722 O O . LYS A 1 92 ? 1.623 21.066 15.898 1.00 56.19 92 LYS A O 1
ATOM 727 N N . ASN A 1 93 ? 0.622 23.067 15.651 1.00 54.50 93 ASN A N 1
ATOM 728 C CA . ASN A 1 93 ? -0.728 22.641 16.034 1.00 54.50 93 ASN A CA 1
ATOM 729 C C . ASN A 1 93 ? -1.473 21.878 14.918 1.00 54.50 93 ASN A C 1
ATOM 731 O O . ASN A 1 93 ? -2.613 21.468 15.117 1.00 54.50 93 ASN A O 1
ATOM 735 N N . ASP A 1 94 ? -0.860 21.695 13.744 1.00 54.59 94 ASP A N 1
ATOM 736 C CA . ASP A 1 94 ? -1.462 21.077 12.553 1.00 54.59 94 ASP A CA 1
ATOM 737 C C . ASP A 1 94 ? -1.015 19.620 12.316 1.00 54.59 94 ASP A C 1
ATOM 739 O O . ASP A 1 94 ? -1.208 19.068 11.231 1.00 54.59 94 ASP A O 1
ATOM 743 N N . THR A 1 95 ? -0.397 18.975 13.309 1.00 52.53 95 THR A N 1
ATOM 744 C CA . THR A 1 95 ? 0.248 17.672 13.107 1.00 52.53 95 THR A CA 1
ATOM 745 C C . THR A 1 95 ? -0.725 16.499 13.282 1.00 52.53 95 THR A C 1
ATOM 747 O O . THR A 1 95 ? -1.277 16.266 14.357 1.00 52.53 95 THR A O 1
ATOM 750 N N . ILE A 1 96 ? -0.913 15.724 12.208 1.00 59.31 96 ILE A N 1
ATOM 751 C CA . ILE A 1 96 ? -1.310 14.311 12.308 1.00 59.31 96 ILE A CA 1
ATOM 752 C C . ILE A 1 96 ? -0.136 13.558 12.961 1.00 59.31 96 ILE A C 1
ATOM 754 O O . ILE A 1 96 ? 1.022 13.933 12.750 1.00 59.31 96 ILE A O 1
ATOM 758 N N . CYS A 1 97 ? -0.431 12.525 13.757 1.00 59.78 97 CYS A N 1
ATOM 759 C CA . CYS A 1 97 ? 0.557 11.698 14.458 1.00 59.78 97 CYS A CA 1
ATOM 760 C C . CYS A 1 97 ? 1.771 11.378 13.563 1.00 59.78 97 CYS A C 1
ATOM 762 O O . CYS A 1 97 ? 1.596 10.933 12.428 1.00 59.78 97 CYS A O 1
ATOM 764 N N . TYR A 1 98 ? 2.988 11.598 14.072 1.00 61.72 98 TYR A N 1
ATOM 765 C CA . TYR A 1 98 ? 4.264 11.238 13.427 1.00 61.72 98 TYR A CA 1
ATOM 766 C C . TYR A 1 98 ? 4.559 11.878 12.058 1.00 61.72 98 TYR A C 1
ATOM 768 O O . TYR A 1 98 ? 5.524 11.493 11.398 1.00 61.72 98 TYR A O 1
ATOM 776 N N . ALA A 1 99 ? 3.774 12.871 11.618 1.00 64.69 99 ALA A N 1
ATOM 777 C CA . ALA A 1 99 ? 3.881 13.449 10.271 1.00 64.69 99 ALA A CA 1
ATOM 778 C C . ALA A 1 99 ? 5.246 14.092 9.946 1.00 64.69 99 ALA A C 1
ATOM 780 O O . ALA A 1 99 ? 5.502 14.427 8.790 1.00 64.69 99 ALA A O 1
ATOM 781 N N . TYR A 1 100 ? 6.108 14.284 10.946 1.00 67.25 100 TYR A N 1
ATOM 782 C CA . TYR A 1 100 ? 7.396 14.962 10.811 1.00 67.25 100 TYR A CA 1
ATOM 783 C C . TYR A 1 100 ? 8.572 14.185 11.421 1.00 67.25 100 TYR A C 1
ATOM 785 O O . TYR A 1 100 ? 9.708 14.644 11.324 1.00 67.25 100 TYR A O 1
ATOM 793 N N . ASP A 1 101 ? 8.337 13.007 12.004 1.00 75.19 101 ASP A N 1
ATOM 794 C CA . ASP A 1 101 ? 9.396 12.148 12.552 1.00 75.19 101 ASP A CA 1
ATOM 795 C C . ASP A 1 101 ? 10.300 11.628 11.428 1.00 75.19 101 ASP A C 1
ATOM 797 O O . ASP A 1 101 ? 11.517 11.527 11.578 1.00 75.19 101 ASP A O 1
ATOM 801 N N . ILE A 1 102 ? 9.694 11.327 10.275 1.00 79.88 102 ILE A N 1
ATOM 802 C CA . ILE A 1 102 ? 10.368 10.843 9.074 1.00 79.88 102 ILE A CA 1
ATOM 803 C C . ILE A 1 102 ? 9.912 11.699 7.894 1.00 79.88 102 ILE A C 1
ATOM 805 O O . ILE A 1 102 ? 8.812 11.533 7.377 1.00 79.88 102 ILE A O 1
ATOM 809 N N . PHE A 1 103 ? 10.785 12.596 7.434 1.00 81.06 103 PHE A N 1
ATOM 810 C CA . PHE A 1 103 ? 10.490 13.462 6.286 1.00 81.06 103 PHE A CA 1
ATOM 811 C C . PHE A 1 103 ? 10.341 12.681 4.970 1.00 81.06 103 PHE A C 1
ATOM 813 O O . PHE A 1 103 ? 9.578 13.066 4.089 1.00 81.06 103 PHE A O 1
ATOM 820 N N . SER A 1 104 ? 11.086 11.584 4.813 1.00 86.81 104 SER A N 1
ATOM 821 C CA . SER A 1 104 ? 10.998 10.721 3.636 1.00 86.81 104 SER A CA 1
ATOM 822 C C . SER A 1 104 ? 11.436 9.298 3.954 1.00 86.81 104 SER A C 1
ATOM 824 O O . SER A 1 104 ? 12.470 9.076 4.587 1.00 86.81 104 SER A O 1
ATOM 826 N N . SER A 1 105 ? 10.687 8.323 3.442 1.00 91.31 105 SER A N 1
ATOM 827 C CA . SER A 1 105 ? 11.036 6.902 3.505 1.00 91.31 105 SER A CA 1
ATOM 828 C C . SER A 1 105 ? 12.058 6.481 2.433 1.00 91.31 105 SER A C 1
ATOM 830 O O . SER A 1 105 ? 12.516 5.337 2.440 1.00 91.31 105 SER A O 1
ATOM 832 N N . TYR A 1 106 ? 12.459 7.387 1.527 1.00 94.50 106 TYR A N 1
ATOM 833 C CA . TYR A 1 106 ? 13.321 7.084 0.375 1.00 94.50 106 TYR A CA 1
ATOM 834 C C . TYR A 1 106 ? 14.611 6.351 0.763 1.00 94.50 106 TYR A C 1
ATOM 836 O O . TYR A 1 106 ? 14.934 5.310 0.192 1.00 94.50 106 TYR A O 1
ATOM 844 N N . SER A 1 107 ? 15.342 6.857 1.762 1.00 95.50 107 SER A N 1
ATOM 845 C CA . SER A 1 107 ? 16.633 6.286 2.167 1.00 95.50 107 SER A CA 1
ATOM 846 C C . SER A 1 107 ? 16.501 4.853 2.696 1.00 95.50 107 SER A C 1
ATOM 848 O O . SER A 1 107 ? 17.397 4.033 2.489 1.00 95.50 107 SER A O 1
ATOM 850 N N . TYR A 1 108 ? 15.373 4.521 3.328 1.00 95.12 108 TYR A N 1
ATOM 851 C CA . TYR A 1 108 ? 15.069 3.172 3.799 1.00 95.12 108 TYR A CA 1
ATOM 852 C C . TYR A 1 108 ? 14.745 2.241 2.632 1.00 95.12 108 TYR A C 1
ATOM 854 O O . TYR A 1 108 ? 15.321 1.159 2.540 1.00 95.12 108 TYR A O 1
ATOM 862 N N . HIS A 1 109 ? 13.908 2.677 1.688 1.00 95.31 109 HIS A N 1
ATOM 863 C CA . HIS A 1 109 ? 13.596 1.882 0.499 1.00 95.31 109 HIS A CA 1
ATOM 864 C C . HIS A 1 109 ? 14.809 1.678 -0.413 1.00 95.31 109 HIS A C 1
ATOM 866 O O . HIS A 1 109 ? 15.000 0.578 -0.926 1.00 95.31 109 HIS A O 1
ATOM 872 N N . LYS A 1 110 ? 15.698 2.672 -0.532 1.00 95.62 110 LYS A N 1
ATOM 873 C CA . LYS A 1 110 ? 16.973 2.518 -1.246 1.00 95.62 110 LYS A CA 1
ATOM 874 C C . LYS A 1 110 ? 17.895 1.491 -0.582 1.00 95.62 110 LYS A C 1
ATOM 876 O O . LYS A 1 110 ? 18.612 0.771 -1.266 1.00 95.62 110 LYS A O 1
ATOM 881 N N . LYS A 1 111 ? 17.877 1.385 0.751 1.00 96.12 111 LYS A N 1
ATOM 882 C CA . LYS A 1 111 ? 18.593 0.313 1.465 1.00 96.12 111 LYS A CA 1
ATOM 883 C C . LYS A 1 111 ? 17.931 -1.043 1.230 1.00 96.12 111 LYS A C 1
ATOM 885 O O . LYS A 1 111 ? 18.638 -2.015 0.970 1.00 96.12 111 LYS A O 1
ATOM 890 N N . LEU A 1 112 ? 16.600 -1.118 1.280 1.00 95.38 112 LEU A N 1
ATOM 891 C CA . LEU A 1 112 ? 15.852 -2.351 1.009 1.00 95.38 112 LEU A CA 1
ATOM 892 C C . LEU A 1 112 ? 16.084 -2.868 -0.414 1.00 95.38 112 LEU A C 1
ATOM 894 O O . LEU A 1 112 ? 16.218 -4.073 -0.586 1.00 95.38 112 LEU A O 1
ATOM 898 N N . SER A 1 113 ? 16.254 -1.985 -1.404 1.00 95.50 113 SER A N 1
ATOM 899 C CA . SER A 1 113 ? 16.536 -2.391 -2.788 1.00 95.50 113 SER A CA 1
ATOM 900 C C . SER A 1 113 ? 17.894 -3.080 -2.984 1.00 95.50 113 SER A C 1
ATOM 902 O O . SER A 1 113 ? 18.176 -3.582 -4.065 1.00 95.50 113 SER A O 1
ATOM 904 N N . THR A 1 114 ? 18.758 -3.101 -1.962 1.00 95.12 114 THR A N 1
ATOM 905 C CA . THR A 1 114 ? 20.023 -3.866 -1.961 1.00 95.12 114 THR A CA 1
ATOM 906 C C . THR A 1 114 ? 19.873 -5.273 -1.378 1.00 95.12 114 THR A C 1
ATOM 908 O O . THR A 1 114 ? 20.831 -6.045 -1.363 1.00 95.12 114 THR A O 1
ATOM 911 N N . LYS A 1 115 ? 18.693 -5.607 -0.845 1.00 95.69 115 LYS A N 1
ATOM 912 C CA . LYS A 1 115 ? 18.393 -6.889 -0.205 1.00 95.69 115 LYS A CA 1
ATOM 913 C C . LYS A 1 115 ? 17.574 -7.770 -1.141 1.00 95.69 115 LYS A C 1
ATOM 915 O O . LYS A 1 115 ? 16.942 -7.288 -2.076 1.00 95.69 115 LYS A O 1
ATOM 920 N N . SER A 1 116 ? 17.554 -9.070 -0.857 1.00 95.38 116 SER A N 1
ATOM 921 C CA . SER A 1 116 ? 16.615 -9.979 -1.508 1.00 95.38 116 SER A CA 1
ATOM 922 C C . SER A 1 116 ? 15.260 -9.878 -0.814 1.00 95.38 116 SER A C 1
ATOM 924 O O . SER A 1 116 ? 15.016 -10.525 0.202 1.00 95.38 116 SER A O 1
ATOM 926 N N . CYS A 1 117 ? 14.405 -8.988 -1.311 1.00 93.69 117 CYS A N 1
ATOM 927 C CA . CYS A 1 117 ? 13.039 -8.848 -0.825 1.00 93.69 117 CYS A CA 1
ATOM 928 C C . CYS A 1 117 ? 12.090 -8.385 -1.932 1.00 93.69 117 CYS A C 1
ATOM 930 O O . CYS A 1 117 ? 12.500 -7.910 -2.993 1.00 93.69 117 CYS A O 1
ATOM 932 N N . ARG A 1 118 ? 10.794 -8.552 -1.670 1.00 94.88 118 ARG A N 1
ATOM 933 C CA . ARG A 1 118 ? 9.721 -8.084 -2.545 1.00 94.88 118 ARG A CA 1
ATOM 934 C C . ARG A 1 118 ? 8.929 -7.006 -1.825 1.00 94.88 118 ARG A C 1
ATOM 936 O O . ARG A 1 118 ? 8.627 -7.158 -0.644 1.00 94.88 118 ARG A O 1
ATOM 943 N N . ALA A 1 119 ? 8.561 -5.957 -2.544 1.00 96.31 119 ALA A N 1
ATOM 944 C CA . ALA A 1 119 ? 7.679 -4.907 -2.059 1.00 96.31 119 ALA A CA 1
ATOM 945 C C . ALA A 1 119 ? 6.411 -4.832 -2.914 1.00 96.31 119 ALA A C 1
ATOM 947 O O . ALA A 1 119 ? 6.454 -5.013 -4.134 1.00 96.31 119 ALA A O 1
ATOM 948 N N . LEU A 1 120 ? 5.291 -4.539 -2.261 1.00 97.25 120 LEU A N 1
ATOM 949 C CA . LEU A 1 120 ? 4.053 -4.112 -2.896 1.00 97.25 120 LEU A CA 1
ATOM 950 C C . LEU A 1 120 ? 3.747 -2.702 -2.400 1.00 97.25 120 LEU A C 1
ATOM 952 O O . LEU A 1 120 ? 3.694 -2.471 -1.194 1.00 97.25 120 LEU A O 1
ATOM 956 N N . ILE A 1 121 ? 3.544 -1.778 -3.329 1.00 97.50 121 ILE A N 1
ATOM 957 C CA . ILE A 1 121 ? 3.011 -0.446 -3.050 1.00 97.50 121 ILE A CA 1
ATOM 958 C C . ILE A 1 121 ? 1.744 -0.313 -3.876 1.00 97.50 121 ILE A C 1
ATOM 960 O O . ILE A 1 121 ? 1.750 -0.631 -5.065 1.00 97.50 121 ILE A O 1
ATOM 964 N N . PHE A 1 122 ? 0.654 0.139 -3.269 1.00 97.69 122 PHE A N 1
ATOM 965 C CA . PHE A 1 122 ? -0.569 0.384 -4.014 1.00 97.69 122 PHE A CA 1
ATOM 966 C C . PHE A 1 122 ? -1.314 1.611 -3.511 1.00 97.69 122 PHE A C 1
ATOM 968 O O . PHE A 1 122 ? -1.186 2.001 -2.352 1.00 97.69 122 PHE A O 1
ATOM 975 N N . SER A 1 123 ? -2.058 2.240 -4.416 1.00 97.88 123 SER A N 1
ATOM 976 C CA . SER A 1 123 ? -2.786 3.483 -4.164 1.00 97.88 123 SER A CA 1
ATOM 977 C C . SER A 1 123 ? -4.164 3.434 -4.810 1.00 97.88 123 SER A C 1
ATOM 979 O O . SER A 1 123 ? -4.350 2.799 -5.849 1.00 97.88 123 SER A O 1
ATOM 981 N N . GLY A 1 124 ? -5.133 4.130 -4.226 1.00 98.12 124 GLY A N 1
ATOM 982 C CA . GLY A 1 124 ? -6.376 4.442 -4.920 1.00 98.12 124 GLY A CA 1
ATOM 983 C C . GLY A 1 124 ? -6.156 5.585 -5.908 1.00 98.12 124 GLY A C 1
ATOM 984 O O . GLY A 1 124 ? -5.543 6.592 -5.556 1.00 98.12 124 GLY A O 1
ATOM 985 N N . ASP A 1 125 ? -6.625 5.447 -7.148 1.00 97.50 125 ASP A N 1
ATOM 986 C CA . ASP A 1 125 ? -6.431 6.482 -8.178 1.00 97.50 125 ASP A CA 1
ATOM 987 C C . ASP A 1 125 ? -7.307 7.736 -7.973 1.00 97.50 125 ASP A C 1
ATOM 989 O O . ASP A 1 125 ? -7.079 8.753 -8.627 1.00 97.50 125 ASP A O 1
ATOM 993 N N . HIS A 1 126 ? -8.272 7.691 -7.048 1.00 97.12 126 HIS A N 1
ATOM 994 C CA . HIS A 1 126 ? -9.117 8.818 -6.645 1.00 97.12 126 HIS A CA 1
ATOM 995 C C . HIS A 1 126 ? -8.688 9.436 -5.298 1.00 97.12 126 HIS A C 1
ATOM 997 O O . HIS A 1 126 ? -9.396 10.293 -4.764 1.00 97.12 126 HIS A O 1
ATOM 1003 N N . ASP A 1 127 ? -7.562 9.017 -4.711 1.00 94.50 127 ASP A N 1
ATOM 1004 C CA . ASP A 1 127 ? -7.039 9.669 -3.5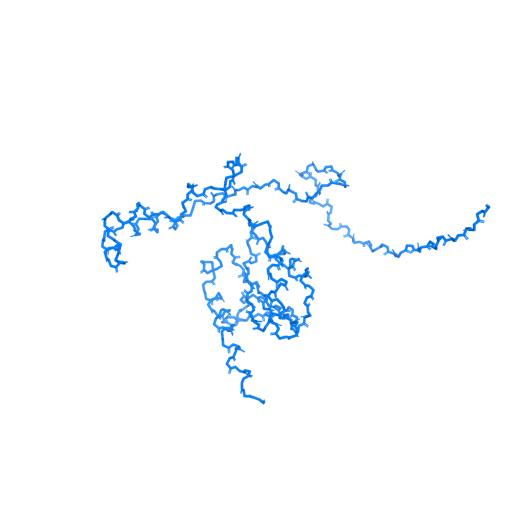10 1.00 94.50 127 ASP A CA 1
ATOM 1005 C C . ASP A 1 127 ? -6.471 11.059 -3.837 1.00 94.50 127 ASP A C 1
ATOM 1007 O O . ASP A 1 127 ? -5.499 11.198 -4.576 1.00 94.50 127 ASP A O 1
ATOM 1011 N N . LEU A 1 128 ? -7.073 12.096 -3.254 1.00 91.94 128 LEU A N 1
ATOM 1012 C CA . LEU A 1 128 ? -6.605 13.478 -3.367 1.00 91.94 128 LEU A CA 1
ATOM 1013 C C . LEU A 1 128 ? -5.710 13.906 -2.196 1.00 91.94 128 LEU A C 1
ATOM 1015 O O . LEU A 1 128 ? -5.075 14.954 -2.274 1.00 91.94 128 LEU A O 1
ATOM 1019 N N . THR A 1 129 ? -5.652 13.118 -1.119 1.00 87.62 129 THR A N 1
ATOM 1020 C CA . THR A 1 129 ? -4.797 13.401 0.044 1.00 87.62 129 THR A CA 1
ATOM 1021 C C . THR A 1 129 ? -3.363 12.967 -0.234 1.00 87.62 129 THR A C 1
ATOM 1023 O O . THR A 1 129 ? -2.432 13.733 0.010 1.00 87.62 129 THR A O 1
ATOM 1026 N N . PHE A 1 130 ? -3.185 11.767 -0.796 1.00 89.06 130 PHE A N 1
ATOM 1027 C CA . PHE A 1 130 ? -1.891 11.249 -1.243 1.00 89.06 130 PHE A CA 1
ATOM 1028 C C . PHE A 1 130 ? -1.996 10.720 -2.682 1.00 89.06 130 PHE A C 1
ATOM 1030 O O . PHE A 1 130 ? -2.078 9.511 -2.903 1.00 89.06 130 PHE A O 1
ATOM 1037 N N . PRO A 1 131 ? -2.000 11.621 -3.683 1.00 95.19 131 PRO A N 1
ATOM 1038 C CA . PRO A 1 131 ? -2.218 11.240 -5.073 1.00 95.19 131 PRO A CA 1
ATOM 1039 C C . PRO A 1 131 ? -1.187 10.238 -5.594 1.00 95.19 131 PRO A C 1
ATOM 1041 O O . PRO A 1 131 ? 0.020 10.395 -5.389 1.00 95.19 131 PRO A O 1
ATOM 1044 N N . TYR A 1 132 ? -1.667 9.250 -6.353 1.00 96.31 132 TYR A N 1
ATOM 1045 C CA . TYR A 1 132 ? -0.849 8.165 -6.905 1.00 96.31 132 TYR A CA 1
ATOM 1046 C C . TYR A 1 132 ? 0.330 8.676 -7.758 1.00 96.31 132 TYR A C 1
ATOM 1048 O O . TYR A 1 132 ? 1.422 8.119 -7.700 1.00 96.31 132 TYR A O 1
ATOM 1056 N N . VAL A 1 133 ? 0.160 9.805 -8.458 1.00 96.31 133 VAL A N 1
ATOM 1057 C CA . VAL A 1 133 ? 1.220 10.448 -9.257 1.00 96.31 133 VAL A CA 1
ATOM 1058 C C . VAL A 1 133 ? 2.447 10.843 -8.426 1.00 96.31 133 VAL A C 1
ATOM 1060 O O . VAL A 1 133 ? 3.574 10.785 -8.914 1.00 96.31 133 VAL A O 1
ATOM 1063 N N . GLY A 1 134 ? 2.260 11.212 -7.153 1.00 95.69 134 GLY A N 1
ATOM 1064 C CA . GLY A 1 134 ? 3.372 11.501 -6.244 1.00 95.69 134 GLY A CA 1
ATOM 1065 C C . GLY A 1 134 ? 4.140 10.234 -5.868 1.00 95.69 134 GLY A C 1
ATOM 1066 O O . GLY A 1 134 ? 5.367 10.247 -5.774 1.00 95.69 134 GLY A O 1
ATOM 1067 N N . VAL A 1 135 ? 3.425 9.115 -5.725 1.00 95.81 135 VAL A N 1
ATOM 1068 C CA . VAL A 1 135 ? 4.025 7.797 -5.487 1.00 95.81 135 VAL A CA 1
ATOM 1069 C C . VAL A 1 135 ? 4.795 7.326 -6.721 1.00 95.81 135 VAL A C 1
ATOM 1071 O O . VAL A 1 135 ? 5.917 6.853 -6.574 1.00 95.81 135 VAL A O 1
ATOM 1074 N N . GLU A 1 136 ? 4.268 7.524 -7.932 1.00 96.19 136 GLU A N 1
ATOM 1075 C CA . GLU A 1 136 ? 4.983 7.215 -9.181 1.00 96.19 136 GLU A CA 1
ATOM 1076 C C . GLU A 1 136 ? 6.307 7.979 -9.294 1.00 96.19 136 GLU A C 1
ATOM 1078 O O . GLU A 1 136 ? 7.345 7.381 -9.584 1.00 96.19 136 GLU A O 1
ATOM 1083 N N . GLN A 1 137 ? 6.300 9.285 -9.006 1.00 96.75 137 GLN A N 1
ATOM 1084 C CA . GLN A 1 137 ? 7.518 10.102 -8.991 1.00 96.75 137 GLN A CA 1
ATOM 1085 C C . GLN A 1 137 ? 8.517 9.621 -7.931 1.00 96.75 137 GLN A C 1
ATOM 1087 O O . GLN A 1 137 ? 9.720 9.534 -8.191 1.00 96.75 137 GLN A O 1
ATOM 1092 N N . TRP A 1 138 ? 8.026 9.268 -6.742 1.00 96.62 138 TRP A N 1
ATOM 1093 C CA . TRP A 1 138 ? 8.862 8.721 -5.681 1.00 96.62 138 TRP A CA 1
ATOM 1094 C C . TRP A 1 138 ? 9.478 7.369 -6.082 1.00 96.62 138 TRP A C 1
ATOM 1096 O O . TRP A 1 138 ? 10.677 7.173 -5.885 1.00 96.62 138 TRP A O 1
ATOM 1106 N N . ILE A 1 139 ? 8.725 6.469 -6.724 1.00 97.44 139 ILE A N 1
ATOM 1107 C CA . ILE A 1 139 ? 9.250 5.190 -7.234 1.00 97.44 139 ILE A CA 1
ATOM 1108 C C . ILE A 1 139 ? 10.293 5.433 -8.326 1.00 97.44 139 ILE A C 1
ATOM 1110 O O . ILE A 1 139 ? 11.358 4.816 -8.294 1.00 97.44 139 ILE A O 1
ATOM 1114 N N . ALA A 1 140 ? 10.035 6.359 -9.254 1.00 96.62 140 ALA A N 1
ATOM 1115 C CA . ALA A 1 140 ? 10.987 6.711 -10.306 1.00 96.62 140 ALA A CA 1
ATOM 1116 C C . ALA A 1 140 ? 12.339 7.162 -9.724 1.00 96.62 140 ALA A C 1
ATOM 1118 O O . ALA A 1 140 ? 13.393 6.785 -10.238 1.00 96.62 140 ALA A O 1
ATOM 1119 N N . SER A 1 141 ? 12.329 7.880 -8.594 1.00 97.06 141 SER A N 1
ATOM 1120 C CA . SER A 1 141 ? 13.556 8.310 -7.907 1.00 97.06 141 SER A CA 1
ATOM 1121 C C . SER A 1 141 ? 14.422 7.155 -7.378 1.00 97.06 141 SER A C 1
ATOM 1123 O O . SER A 1 141 ? 15.632 7.318 -7.213 1.00 97.06 141 SER A O 1
ATOM 1125 N N . LEU A 1 142 ? 13.848 5.965 -7.145 1.00 96.44 142 LEU A N 1
ATOM 1126 C CA . LEU A 1 142 ? 14.607 4.782 -6.717 1.00 96.44 142 LEU A CA 1
ATOM 1127 C C . LEU A 1 142 ? 15.505 4.227 -7.833 1.00 96.44 142 LEU A C 1
ATOM 1129 O O . LEU A 1 142 ? 16.446 3.488 -7.521 1.00 96.44 142 LEU A O 1
ATOM 1133 N N . ASN A 1 143 ? 15.267 4.628 -9.089 1.00 96.50 143 ASN A N 1
ATOM 1134 C CA . ASN A 1 143 ? 16.016 4.213 -10.275 1.00 96.50 143 ASN A CA 1
ATOM 1135 C C . ASN A 1 143 ? 16.075 2.681 -10.417 1.00 96.50 143 ASN A C 1
ATOM 1137 O O . ASN A 1 143 ? 17.154 2.091 -10.490 1.00 96.50 143 ASN A O 1
ATOM 1141 N N . LEU A 1 144 ? 14.898 2.052 -10.364 1.00 97.12 144 LEU A N 1
ATOM 1142 C CA . LEU A 1 144 ? 14.706 0.618 -10.590 1.00 97.12 144 LEU A CA 1
ATOM 1143 C C . LEU A 1 144 ? 14.432 0.354 -12.076 1.00 97.12 144 LEU A C 1
ATOM 1145 O O . LEU A 1 144 ? 13.848 1.198 -12.757 1.00 97.12 144 LEU A O 1
ATOM 1149 N N . GLU A 1 145 ? 14.801 -0.826 -12.565 1.00 97.75 145 GLU A N 1
ATOM 1150 C CA . GLU A 1 145 ? 14.501 -1.242 -13.935 1.00 97.75 145 GLU A CA 1
ATOM 1151 C C . GLU A 1 145 ? 13.043 -1.701 -14.049 1.00 97.75 145 GLU A C 1
ATOM 1153 O O . GLU A 1 145 ? 12.517 -2.340 -13.139 1.00 97.75 145 GLU A O 1
ATOM 1158 N N . VAL A 1 146 ? 12.376 -1.380 -15.160 1.00 97.81 146 VAL A N 1
ATOM 1159 C CA . VAL A 1 146 ? 11.009 -1.844 -15.439 1.00 97.81 146 VAL A CA 1
ATOM 1160 C C . VAL A 1 146 ? 11.072 -3.241 -16.049 1.00 97.81 146 VAL A C 1
ATOM 1162 O O . VAL A 1 146 ? 11.438 -3.397 -17.208 1.00 97.81 146 VAL A O 1
ATOM 1165 N N . GLU A 1 147 ? 10.658 -4.251 -15.291 1.00 96.75 147 GLU A N 1
ATOM 1166 C CA . GLU A 1 147 ? 10.557 -5.636 -15.769 1.00 96.75 147 GLU A CA 1
ATOM 1167 C C . GLU A 1 147 ? 9.240 -5.871 -16.519 1.00 96.75 147 GLU A C 1
ATOM 1169 O O . GLU A 1 147 ? 9.207 -6.512 -17.568 1.00 96.75 147 GLU A O 1
ATOM 1174 N N . ALA A 1 148 ? 8.136 -5.331 -15.995 1.00 95.25 148 ALA A N 1
ATOM 1175 C CA . ALA A 1 148 ? 6.835 -5.382 -16.648 1.00 95.25 148 ALA A CA 1
ATOM 1176 C C . ALA A 1 148 ? 6.208 -3.983 -16.650 1.00 95.25 148 ALA A C 1
ATOM 1178 O O . ALA A 1 148 ? 5.977 -3.432 -15.570 1.00 95.25 148 ALA A O 1
ATOM 1179 N N . PRO A 1 149 ? 5.914 -3.406 -17.831 1.00 96.06 149 PRO A N 1
ATOM 1180 C CA . PRO A 1 149 ? 5.356 -2.063 -17.924 1.00 96.06 149 PRO A CA 1
ATOM 1181 C C . PRO A 1 149 ? 3.909 -2.020 -17.423 1.00 96.06 149 PRO A C 1
ATOM 1183 O O . PRO A 1 149 ? 3.278 -3.061 -17.228 1.00 96.06 149 PRO A O 1
ATOM 1186 N N . TRP A 1 150 ? 3.389 -0.799 -17.289 1.00 95.56 150 TRP A N 1
ATOM 1187 C CA . TRP A 1 150 ? 2.028 -0.499 -16.847 1.00 95.56 150 TRP A CA 1
ATOM 1188 C C . TRP A 1 150 ? 0.971 -1.296 -17.617 1.00 95.56 150 TRP A C 1
ATOM 1190 O O . TRP A 1 150 ? 0.740 -1.071 -18.809 1.00 95.56 150 TRP A O 1
ATOM 1200 N N . LYS A 1 151 ? 0.324 -2.242 -16.935 1.00 95.69 151 LYS A N 1
ATOM 1201 C CA . LYS A 1 151 ? -0.681 -3.141 -17.514 1.00 95.69 151 LYS A CA 1
ATOM 1202 C C . LYS A 1 151 ? -1.918 -3.225 -16.630 1.00 95.69 151 LYS A C 1
ATOM 1204 O O . LYS A 1 151 ? -1.785 -3.214 -15.407 1.00 95.69 151 LYS A O 1
ATOM 1209 N N . PRO A 1 152 ? -3.119 -3.336 -17.221 1.00 97.38 152 PRO A N 1
ATOM 1210 C CA . PRO A 1 152 ? -4.333 -3.509 -16.444 1.00 97.38 152 PRO A CA 1
ATOM 1211 C C . PRO A 1 152 ? -4.340 -4.873 -15.750 1.00 97.38 152 PRO A C 1
ATOM 1213 O O . PRO A 1 152 ? -3.912 -5.877 -16.323 1.00 97.38 152 PRO A O 1
ATOM 1216 N N . PHE A 1 153 ? -4.894 -4.924 -14.541 1.00 95.75 153 PHE A N 1
ATOM 1217 C CA . PHE A 1 153 ? -5.323 -6.174 -13.928 1.00 95.75 153 PHE A CA 1
ATOM 1218 C C . PHE A 1 153 ? -6.846 -6.236 -13.881 1.00 95.75 153 PHE A C 1
ATOM 1220 O O . PHE A 1 153 ? -7.530 -5.224 -13.713 1.00 95.75 153 PHE A O 1
ATOM 1227 N N . TYR A 1 154 ? -7.376 -7.449 -14.016 1.00 96.94 154 TYR A N 1
ATOM 1228 C CA . TYR A 1 154 ? -8.813 -7.666 -14.128 1.00 96.94 154 TYR A CA 1
ATOM 1229 C C . TYR A 1 154 ? -9.378 -8.359 -12.895 1.00 96.94 154 TYR A C 1
ATOM 1231 O O . TYR A 1 154 ? -8.732 -9.244 -12.321 1.00 96.94 154 TYR A O 1
ATOM 1239 N N . VAL A 1 155 ? -10.589 -7.956 -12.521 1.00 96.62 155 VAL A N 1
ATOM 1240 C CA . VAL A 1 155 ? -11.441 -8.566 -11.496 1.00 96.62 155 VAL A CA 1
ATOM 1241 C C . VAL A 1 155 ? -12.835 -8.660 -12.108 1.00 96.62 155 VAL A C 1
ATOM 1243 O O . VAL A 1 155 ? -13.341 -7.664 -12.610 1.00 96.62 155 VAL A O 1
ATOM 1246 N N . ASP A 1 156 ? -13.416 -9.861 -12.158 1.00 95.75 156 ASP A N 1
ATOM 1247 C CA . ASP A 1 156 ? -14.705 -10.134 -12.823 1.00 95.75 156 ASP A CA 1
ATOM 1248 C C . ASP A 1 156 ? -14.827 -9.555 -14.246 1.00 95.75 156 ASP A C 1
ATOM 1250 O O . ASP A 1 156 ? -15.834 -8.951 -14.611 1.00 95.75 156 ASP A O 1
ATOM 1254 N N . ASN A 1 157 ? -13.782 -9.706 -15.065 1.00 96.06 157 ASN A N 1
ATOM 1255 C CA . ASN A 1 157 ? -13.722 -9.164 -16.431 1.00 96.06 157 ASN A CA 1
ATOM 1256 C C . ASN A 1 157 ? -13.831 -7.627 -16.526 1.00 96.06 157 ASN A C 1
ATOM 1258 O O . ASN A 1 157 ? -14.015 -7.088 -17.616 1.00 96.06 157 ASN A O 1
ATOM 1262 N N . GLN A 1 158 ? -13.680 -6.908 -15.414 1.00 97.44 158 GLN A N 1
ATOM 1263 C CA . GLN A 1 158 ? -13.561 -5.453 -15.363 1.00 97.44 158 GLN A CA 1
ATOM 1264 C C . GLN A 1 158 ? -12.130 -5.057 -15.007 1.00 97.44 158 GLN A C 1
ATOM 1266 O O . GLN A 1 158 ? -11.417 -5.797 -14.327 1.00 97.44 158 GLN A O 1
ATOM 1271 N N . VAL A 1 159 ? -11.698 -3.883 -15.465 1.00 98.12 159 VAL A N 1
ATOM 1272 C CA . VAL A 1 159 ? -10.398 -3.324 -15.072 1.00 98.12 159 VAL A CA 1
ATOM 1273 C C . VAL A 1 159 ? -10.470 -2.944 -13.594 1.00 98.12 159 VAL A C 1
ATOM 1275 O O . VAL A 1 159 ? -11.134 -1.971 -13.241 1.00 98.12 159 VAL A O 1
ATOM 1278 N N . GLY A 1 160 ? -9.783 -3.704 -12.741 1.00 97.19 160 GLY A N 1
ATOM 1279 C CA . GLY A 1 160 ? -9.668 -3.409 -11.309 1.00 97.19 160 GLY A CA 1
ATOM 1280 C C . GLY A 1 160 ? -8.620 -2.336 -11.015 1.00 97.19 160 GLY A C 1
ATOM 1281 O O . GLY A 1 160 ? -8.646 -1.703 -9.963 1.00 97.19 160 GLY A O 1
ATOM 1282 N N . GLY A 1 161 ? -7.715 -2.104 -11.964 1.00 98.00 161 GLY A N 1
ATOM 1283 C CA . GLY A 1 161 ? -6.628 -1.153 -11.832 1.00 98.00 161 GLY A CA 1
ATOM 1284 C C . GLY A 1 161 ? -5.477 -1.484 -12.766 1.00 98.00 161 GLY A C 1
ATOM 1285 O O . GLY A 1 161 ? -5.649 -2.239 -13.727 1.00 98.00 161 GLY A O 1
ATOM 1286 N N . TYR A 1 162 ? -4.306 -0.933 -12.476 1.00 98.00 162 TYR A N 1
ATOM 1287 C CA . TYR A 1 162 ? -3.104 -1.111 -13.283 1.00 98.00 162 TYR A CA 1
ATOM 1288 C C . TYR A 1 162 ? -1.899 -1.411 -12.401 1.00 98.00 162 TYR A C 1
ATOM 1290 O O . TYR A 1 162 ? -1.891 -1.051 -11.228 1.00 98.00 162 TYR A O 1
ATOM 1298 N N . LEU A 1 163 ? -0.891 -2.080 -12.959 1.00 96.44 163 LEU A N 1
ATOM 1299 C CA . LEU A 1 163 ? 0.345 -2.411 -12.259 1.00 96.44 163 LEU A CA 1
ATOM 1300 C C . LEU A 1 163 ? 1.584 -2.235 -13.136 1.00 96.44 163 LEU A C 1
ATOM 1302 O O . LEU A 1 163 ? 1.534 -2.503 -14.334 1.00 96.44 163 LEU A O 1
ATOM 1306 N N . THR A 1 164 ? 2.698 -1.857 -12.511 1.00 97.81 164 THR A N 1
ATOM 1307 C CA . THR A 1 164 ? 4.059 -1.923 -13.068 1.00 97.81 164 THR A CA 1
ATOM 1308 C C . THR A 1 164 ? 4.915 -2.770 -12.132 1.00 97.81 164 THR A C 1
ATOM 1310 O O . THR A 1 164 ? 4.839 -2.620 -10.909 1.00 97.81 164 THR A O 1
ATOM 1313 N N . LYS A 1 165 ? 5.747 -3.653 -12.690 1.00 97.50 165 LYS A N 1
ATOM 1314 C CA . LYS A 1 165 ? 6.734 -4.425 -11.928 1.00 97.50 165 LYS A CA 1
ATOM 1315 C C . LYS A 1 165 ? 8.132 -3.893 -12.218 1.00 97.50 165 LYS A C 1
ATOM 1317 O O . LYS A 1 165 ? 8.530 -3.772 -13.376 1.00 97.50 165 LYS A O 1
ATOM 1322 N N . TYR A 1 166 ? 8.853 -3.596 -11.149 1.00 97.94 166 TYR A N 1
ATOM 1323 C CA . TYR A 1 166 ? 10.222 -3.116 -11.162 1.00 97.94 166 TYR A CA 1
ATOM 1324 C C . TYR A 1 166 ? 11.152 -4.139 -10.518 1.00 97.94 166 TYR A C 1
ATOM 1326 O O . TYR A 1 166 ? 10.756 -4.844 -9.583 1.00 97.94 166 TYR A O 1
ATOM 1334 N N . VAL A 1 167 ? 12.401 -4.168 -10.968 1.00 97.19 167 VAL A N 1
ATOM 1335 C CA . VAL A 1 167 ? 13.449 -5.052 -10.453 1.00 97.19 167 VAL A CA 1
ATOM 1336 C C . VAL A 1 167 ? 14.771 -4.314 -10.281 1.00 97.19 167 VAL A C 1
ATOM 1338 O O . VAL A 1 167 ? 15.043 -3.304 -10.931 1.00 97.19 167 VAL A O 1
ATOM 1341 N N . LEU A 1 168 ? 15.590 -4.818 -9.363 1.00 96.94 168 LEU A N 1
ATOM 1342 C CA . LEU A 1 168 ? 16.993 -4.444 -9.215 1.00 96.94 168 LEU A CA 1
ATOM 1343 C C . LEU A 1 168 ? 17.732 -5.593 -8.523 1.00 96.94 168 LEU A C 1
ATOM 1345 O O . LEU A 1 168 ? 17.528 -5.827 -7.334 1.00 96.94 168 LEU A O 1
ATOM 1349 N N . ASN A 1 169 ? 18.614 -6.299 -9.232 1.00 94.31 169 ASN A N 1
ATOM 1350 C CA . ASN A 1 169 ? 19.265 -7.508 -8.709 1.00 94.31 169 ASN A CA 1
ATOM 1351 C C . ASN A 1 169 ? 18.215 -8.502 -8.154 1.00 94.31 169 ASN A C 1
ATOM 1353 O O . ASN A 1 169 ? 17.290 -8.882 -8.862 1.00 94.31 169 ASN A O 1
ATOM 1357 N N . ASN A 1 170 ? 18.314 -8.870 -6.870 1.00 93.88 170 ASN A N 1
ATOM 1358 C CA . ASN A 1 170 ? 17.392 -9.789 -6.189 1.00 93.88 170 ASN A CA 1
ATOM 1359 C C . ASN A 1 170 ? 16.201 -9.082 -5.510 1.00 93.88 170 ASN A C 1
ATOM 1361 O O . ASN A 1 170 ? 15.499 -9.699 -4.703 1.00 93.88 170 ASN A O 1
ATOM 1365 N N . TYR A 1 171 ? 15.998 -7.793 -5.785 1.00 96.50 171 TYR A N 1
ATOM 1366 C CA . TYR A 1 171 ? 14.880 -6.998 -5.290 1.00 96.50 171 TYR A CA 1
ATOM 1367 C C . TYR A 1 171 ? 13.795 -6.855 -6.359 1.00 96.50 171 TYR A C 1
ATOM 1369 O O . TYR A 1 171 ? 14.100 -6.622 -7.530 1.00 96.50 171 TYR A O 1
ATOM 1377 N N . SER A 1 172 ? 12.525 -6.916 -5.950 1.00 96.75 172 SER A N 1
ATOM 1378 C CA . SER A 1 172 ? 11.397 -6.560 -6.820 1.00 96.75 172 SER A CA 1
ATOM 1379 C C . SER A 1 172 ? 10.390 -5.655 -6.116 1.00 96.75 172 SER A C 1
ATOM 1381 O O . SER A 1 172 ? 10.100 -5.818 -4.930 1.00 96.75 172 SER A O 1
ATOM 1383 N N . LEU A 1 173 ? 9.827 -4.709 -6.863 1.00 97.56 173 LEU A N 1
ATOM 1384 C CA . LEU A 1 173 ? 8.764 -3.815 -6.415 1.00 97.56 173 LEU A CA 1
ATOM 1385 C C . LEU A 1 173 ? 7.606 -3.914 -7.400 1.00 97.56 173 LEU A C 1
ATOM 1387 O O . LEU A 1 173 ? 7.767 -3.669 -8.589 1.00 97.56 173 LEU A O 1
ATOM 1391 N N . THR A 1 174 ? 6.423 -4.265 -6.909 1.00 97.69 174 THR A N 1
ATOM 1392 C CA . THR A 1 174 ? 5.179 -4.141 -7.674 1.00 97.69 174 THR A CA 1
ATOM 1393 C C . THR A 1 174 ? 4.469 -2.879 -7.224 1.00 97.69 174 THR A C 1
ATOM 1395 O O . THR A 1 174 ? 4.194 -2.721 -6.034 1.00 97.69 174 THR A O 1
ATOM 1398 N N . TYR A 1 175 ? 4.191 -1.986 -8.166 1.00 98.25 175 TYR A N 1
ATOM 1399 C CA . TYR A 1 175 ? 3.346 -0.825 -7.934 1.00 98.25 175 TYR A CA 1
ATOM 1400 C C . TYR A 1 175 ? 1.996 -1.036 -8.594 1.00 98.25 175 TYR A C 1
ATOM 1402 O O . TYR A 1 175 ? 1.961 -1.481 -9.740 1.00 98.25 175 TYR A O 1
ATOM 1410 N N . ALA A 1 176 ? 0.908 -0.715 -7.898 1.00 98.19 176 ALA A N 1
ATOM 1411 C CA . ALA A 1 176 ? -0.431 -0.814 -8.453 1.00 98.19 176 ALA A CA 1
ATOM 1412 C C . ALA A 1 176 ? -1.318 0.384 -8.101 1.00 98.19 176 ALA A C 1
ATOM 1414 O O . ALA A 1 176 ? -1.285 0.901 -6.987 1.00 98.19 176 ALA A O 1
ATOM 1415 N N . THR A 1 177 ? -2.182 0.778 -9.029 1.00 98.44 177 THR A N 1
ATOM 1416 C CA . THR A 1 177 ? -3.336 1.630 -8.729 1.00 98.44 177 THR A CA 1
ATOM 1417 C C . THR A 1 177 ? -4.602 0.795 -8.723 1.00 98.44 177 THR A C 1
ATOM 1419 O O . THR A 1 177 ? -4.750 -0.110 -9.543 1.00 98.44 177 THR A O 1
ATOM 1422 N N . VAL A 1 178 ? -5.522 1.092 -7.809 1.00 98.56 178 VAL A N 1
ATOM 1423 C CA . VAL A 1 178 ? -6.855 0.482 -7.766 1.00 98.56 178 VAL A CA 1
ATOM 1424 C C . VAL A 1 178 ? -7.868 1.495 -8.277 1.00 98.56 178 VAL A C 1
ATOM 1426 O O . VAL A 1 178 ? -8.018 2.582 -7.716 1.00 98.56 178 VAL A O 1
ATOM 1429 N N . LYS A 1 179 ? -8.551 1.125 -9.362 1.00 98.31 179 LYS A N 1
ATOM 1430 C CA . LYS A 1 179 ? -9.434 2.016 -10.110 1.00 98.31 179 LYS A CA 1
ATOM 1431 C C . LYS A 1 179 ? -10.676 2.381 -9.300 1.00 98.31 179 LYS A C 1
ATOM 1433 O O . LYS A 1 179 ? -11.450 1.509 -8.905 1.00 98.31 179 LYS A O 1
ATOM 1438 N N . GLY A 1 180 ? -10.924 3.674 -9.134 1.00 97.19 180 GLY A N 1
ATOM 1439 C CA . GLY A 1 180 ? -12.060 4.232 -8.408 1.00 97.19 180 GLY A CA 1
ATOM 1440 C C . GLY A 1 180 ? -11.953 4.132 -6.886 1.00 97.19 180 GLY A C 1
ATOM 1441 O O . GLY A 1 180 ? -12.969 4.297 -6.210 1.00 97.19 180 GLY A O 1
ATOM 1442 N N . ALA A 1 181 ? -10.774 3.824 -6.341 1.00 97.75 181 ALA A N 1
ATOM 1443 C CA . ALA A 1 181 ? -10.547 3.772 -4.900 1.00 97.75 181 ALA A CA 1
ATOM 1444 C C . ALA A 1 181 ? -9.982 5.098 -4.368 1.00 97.75 181 ALA A C 1
ATOM 1446 O O . ALA A 1 181 ? -9.171 5.740 -5.031 1.00 97.75 181 ALA A O 1
ATOM 1447 N N . GLY A 1 182 ? -10.398 5.495 -3.162 1.00 94.88 182 GLY A N 1
ATOM 1448 C CA . GLY A 1 182 ? -9.815 6.625 -2.430 1.00 94.88 182 GLY A CA 1
ATOM 1449 C C . GLY A 1 182 ? -8.623 6.217 -1.554 1.00 94.88 182 GLY A C 1
ATOM 1450 O O . GLY A 1 182 ? -8.030 5.161 -1.756 1.00 94.88 182 GLY A O 1
ATOM 1451 N N . HIS A 1 183 ? -8.309 7.042 -0.547 1.00 93.12 183 HIS A N 1
ATOM 1452 C CA . HIS A 1 183 ? -7.161 6.842 0.354 1.00 93.12 183 HIS A CA 1
ATOM 1453 C C . HIS A 1 183 ? -7.147 5.467 1.042 1.00 93.12 183 HIS A C 1
ATOM 1455 O O . HIS A 1 183 ? -6.126 4.789 1.081 1.00 93.12 183 HIS A O 1
ATOM 1461 N N . VAL A 1 184 ? -8.304 5.042 1.558 1.00 92.56 184 VAL A N 1
ATOM 1462 C CA . VAL A 1 184 ? -8.476 3.755 2.247 1.00 92.56 184 VAL A CA 1
ATOM 1463 C C . VAL A 1 184 ? -9.025 2.733 1.254 1.00 92.56 184 VAL A C 1
ATOM 1465 O O . VAL A 1 184 ? -10.234 2.508 1.179 1.00 92.56 184 VAL A O 1
ATOM 1468 N N . VAL A 1 185 ? -8.143 2.204 0.407 1.00 95.31 185 VAL A N 1
ATOM 1469 C CA . VAL A 1 185 ? -8.487 1.442 -0.807 1.00 95.31 185 VAL A CA 1
ATOM 1470 C C . VAL 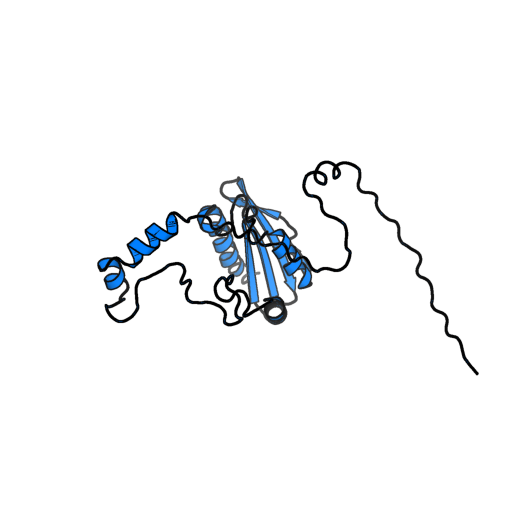A 1 185 ? -9.490 0.319 -0.541 1.00 95.31 185 VAL A C 1
ATOM 1472 O O . VAL A 1 185 ? -10.464 0.170 -1.276 1.00 95.31 185 VAL A O 1
ATOM 1475 N N . GLU A 1 186 ? -9.290 -0.432 0.533 1.00 93.50 186 GLU A N 1
ATOM 1476 C CA . GLU A 1 186 ? -10.098 -1.570 0.960 1.00 93.50 186 GLU A CA 1
ATOM 1477 C C . GLU A 1 186 ? -11.534 -1.202 1.358 1.00 93.50 186 GLU A C 1
ATOM 1479 O O . GLU A 1 186 ? -12.421 -2.042 1.239 1.00 93.50 186 GLU A O 1
ATOM 1484 N N . ILE A 1 187 ? -11.796 0.045 1.766 1.00 92.50 187 ILE A N 1
ATOM 1485 C CA . ILE A 1 187 ? -13.162 0.516 2.048 1.00 92.50 187 ILE A CA 1
ATOM 1486 C C . ILE A 1 187 ? -13.908 0.807 0.742 1.00 92.50 187 ILE A C 1
ATOM 1488 O O . ILE A 1 187 ? -15.095 0.509 0.625 1.00 92.50 187 ILE A O 1
ATOM 1492 N N . TYR A 1 188 ? -13.225 1.379 -0.253 1.00 93.88 188 TYR A N 1
ATOM 1493 C CA . TYR A 1 188 ? -13.845 1.746 -1.532 1.00 93.88 188 TYR A CA 1
ATOM 1494 C C . TYR A 1 188 ? -13.961 0.560 -2.497 1.00 93.88 188 TYR A C 1
ATOM 1496 O O . TYR A 1 188 ? -14.933 0.463 -3.247 1.00 93.88 188 TYR A O 1
ATOM 1504 N N . LYS A 1 189 ? -12.947 -0.310 -2.514 1.00 97.38 189 LYS A N 1
ATOM 1505 C CA . LYS A 1 189 ? -12.757 -1.395 -3.485 1.00 97.38 189 LYS A CA 1
ATOM 1506 C C . LYS A 1 189 ? -12.241 -2.674 -2.804 1.00 97.38 189 LYS A C 1
ATOM 1508 O O . LYS A 1 189 ? -11.136 -3.133 -3.104 1.00 97.38 189 LYS A O 1
ATOM 1513 N N . PRO A 1 190 ? -13.013 -3.272 -1.872 1.00 97.19 190 PRO A N 1
ATOM 1514 C CA . PRO A 1 190 ? -12.564 -4.416 -1.072 1.00 97.19 190 PRO A CA 1
ATOM 1515 C C . PRO A 1 190 ? -12.193 -5.635 -1.922 1.00 97.19 190 PRO A C 1
ATOM 1517 O O . PRO A 1 190 ? -11.205 -6.312 -1.642 1.00 97.19 190 PRO A O 1
ATOM 1520 N N . LYS A 1 191 ? -12.959 -5.912 -2.985 1.00 97.94 191 LYS A N 1
ATOM 1521 C CA . LYS A 1 191 ? -12.726 -7.072 -3.850 1.00 97.94 191 LYS A CA 1
ATOM 1522 C C . LYS A 1 191 ? -11.435 -6.921 -4.652 1.00 97.94 191 LYS A C 1
ATOM 1524 O O . LYS A 1 191 ? -10.636 -7.853 -4.718 1.00 97.94 191 LYS A O 1
ATOM 1529 N N . GLU A 1 192 ? -11.216 -5.753 -5.243 1.00 98.25 192 GLU A N 1
ATOM 1530 C CA . GLU A 1 192 ? -10.022 -5.452 -6.023 1.00 98.25 192 GLU A CA 1
ATOM 1531 C C . GLU A 1 192 ? -8.772 -5.406 -5.141 1.00 98.25 192 GLU A C 1
ATOM 1533 O O . GLU A 1 192 ? -7.752 -5.983 -5.519 1.00 98.25 192 GLU A O 1
ATOM 1538 N N . ALA A 1 193 ? -8.870 -4.808 -3.948 1.00 97.31 193 ALA A N 1
ATOM 1539 C CA . ALA A 1 193 ? -7.800 -4.817 -2.952 1.00 97.31 193 ALA A CA 1
ATOM 1540 C C . ALA A 1 193 ? -7.417 -6.250 -2.552 1.00 97.31 193 ALA A C 1
ATOM 1542 O O . ALA A 1 193 ? -6.241 -6.616 -2.580 1.00 97.31 193 ALA A O 1
ATOM 1543 N N . PHE A 1 194 ? -8.413 -7.090 -2.253 1.00 97.56 194 PHE A N 1
ATOM 1544 C CA . PHE A 1 194 ? -8.194 -8.487 -1.892 1.00 97.56 194 PHE A CA 1
ATOM 1545 C C . PHE A 1 194 ? -7.519 -9.275 -3.019 1.00 97.56 194 PHE A C 1
ATOM 1547 O O . PHE A 1 194 ? -6.508 -9.936 -2.788 1.00 97.56 194 PHE A O 1
ATOM 1554 N N . VAL A 1 195 ? -8.020 -9.167 -4.255 1.00 96.56 195 VAL A N 1
ATOM 1555 C CA . VAL A 1 195 ? -7.429 -9.855 -5.413 1.00 96.56 195 VAL A CA 1
ATOM 1556 C C . VAL A 1 195 ? -5.992 -9.395 -5.666 1.00 96.56 195 VAL A C 1
ATOM 1558 O O . VAL A 1 195 ? -5.135 -10.233 -5.951 1.00 96.56 195 VAL A O 1
ATOM 1561 N N . LEU A 1 196 ? -5.706 -8.095 -5.556 1.00 96.44 196 LEU A N 1
ATOM 1562 C CA . LEU A 1 196 ? -4.356 -7.552 -5.718 1.00 96.44 196 LEU A CA 1
ATOM 1563 C C . LEU A 1 196 ? -3.383 -8.167 -4.701 1.00 96.44 196 LEU A C 1
ATOM 1565 O O . LEU A 1 196 ? -2.339 -8.699 -5.086 1.00 96.44 196 LEU A O 1
ATOM 1569 N N . VAL A 1 197 ? -3.746 -8.140 -3.416 1.00 95.75 197 VAL A N 1
ATOM 1570 C CA . VAL A 1 197 ? -2.914 -8.666 -2.326 1.00 95.75 197 VAL A CA 1
ATOM 1571 C C . VAL A 1 197 ? -2.756 -10.184 -2.436 1.00 95.75 197 VAL A C 1
ATOM 1573 O O . VAL A 1 197 ? -1.635 -10.693 -2.375 1.00 95.75 197 VAL A O 1
ATOM 1576 N N . GLN A 1 198 ? -3.844 -10.918 -2.688 1.00 95.69 198 GLN A N 1
ATOM 1577 C CA . GLN A 1 198 ? -3.806 -12.370 -2.876 1.00 95.69 198 GLN A CA 1
ATOM 1578 C C . GLN A 1 198 ? -2.886 -12.763 -4.041 1.00 95.69 198 GLN A C 1
ATOM 1580 O O . GLN A 1 198 ? -2.079 -13.688 -3.909 1.00 95.69 198 GLN A O 1
ATOM 1585 N N . ARG A 1 199 ? -2.968 -12.054 -5.176 1.00 93.12 199 ARG A N 1
ATOM 1586 C CA . ARG A 1 199 ? -2.088 -12.289 -6.332 1.00 93.12 199 ARG A CA 1
ATOM 1587 C C . ARG A 1 199 ? -0.622 -12.053 -5.984 1.00 93.12 199 ARG A C 1
ATOM 1589 O O . ARG A 1 199 ? 0.215 -12.869 -6.357 1.00 93.12 199 ARG A O 1
ATOM 1596 N N . TRP A 1 200 ? -0.308 -10.987 -5.250 1.00 94.62 200 TRP A N 1
ATOM 1597 C CA . TRP A 1 200 ? 1.069 -10.675 -4.854 1.00 94.62 200 TRP A CA 1
ATOM 1598 C C . TRP A 1 200 ? 1.674 -11.698 -3.877 1.00 94.62 200 TRP A C 1
ATOM 1600 O O . TRP A 1 200 ? 2.873 -11.994 -3.950 1.00 94.62 200 TRP A O 1
ATOM 1610 N N . PHE A 1 201 ? 0.862 -12.279 -2.989 1.00 94.31 201 PHE A N 1
ATOM 1611 C CA . PHE A 1 201 ? 1.294 -13.409 -2.161 1.00 94.31 201 PHE A CA 1
ATOM 1612 C C . PHE A 1 201 ? 1.487 -14.682 -2.994 1.00 94.31 201 PHE A C 1
ATOM 1614 O O . PHE A 1 201 ? 2.492 -15.374 -2.841 1.00 94.31 201 PHE A O 1
ATOM 1621 N N . SER A 1 202 ? 0.576 -14.951 -3.930 1.00 91.50 202 SER A N 1
ATOM 1622 C CA . SER A 1 202 ? 0.611 -16.161 -4.764 1.00 91.50 202 SER A CA 1
ATOM 1623 C C . SER A 1 202 ? 1.746 -16.153 -5.792 1.00 91.50 202 SER A C 1
ATOM 1625 O O . SER A 1 202 ? 2.254 -17.210 -6.153 1.00 91.50 202 SER A O 1
ATOM 1627 N N . SER A 1 203 ? 2.198 -14.979 -6.245 1.00 77.06 203 SER A N 1
ATOM 1628 C CA . SER A 1 203 ? 3.264 -14.865 -7.250 1.00 77.06 203 SER A CA 1
ATOM 1629 C C . SER A 1 203 ? 4.626 -15.394 -6.779 1.00 77.06 203 SER A C 1
ATOM 1631 O O . SER A 1 203 ? 5.529 -15.532 -7.594 1.00 77.06 203 SER A O 1
ATOM 1633 N N . GLN A 1 204 ? 4.798 -15.663 -5.481 1.00 55.00 204 GLN A N 1
ATOM 1634 C CA . GLN A 1 204 ? 5.999 -16.297 -4.927 1.00 55.00 204 GLN A CA 1
ATOM 1635 C C . GLN A 1 204 ? 5.957 -17.830 -5.012 1.00 55.00 204 GLN A C 1
ATOM 1637 O O . GLN A 1 204 ? 7.009 -18.456 -5.036 1.00 55.00 204 GLN A O 1
ATOM 1642 N N . ALA A 1 205 ? 4.767 -18.434 -5.096 1.00 40.75 205 ALA A N 1
ATOM 1643 C CA . ALA A 1 205 ? 4.609 -19.888 -5.157 1.00 40.75 205 ALA A CA 1
ATOM 1644 C C . ALA A 1 205 ? 4.927 -20.481 -6.543 1.00 40.75 205 ALA A C 1
ATOM 1646 O O . ALA A 1 205 ? 5.073 -21.688 -6.670 1.00 40.75 205 ALA A O 1
ATOM 1647 N N . LEU A 1 206 ? 5.041 -19.644 -7.581 1.00 34.94 206 LEU A N 1
ATOM 1648 C CA . LEU A 1 206 ? 5.284 -20.071 -8.965 1.00 34.94 206 LEU A CA 1
ATOM 1649 C C . LEU A 1 206 ? 6.739 -19.876 -9.426 1.00 34.94 206 LEU A C 1
ATOM 1651 O O . LEU A 1 206 ? 7.021 -20.065 -10.602 1.00 34.94 206 LEU A O 1
ATOM 1655 N N . SER A 1 207 ? 7.662 -19.484 -8.538 1.00 34.41 207 SER A N 1
ATOM 1656 C CA . SER A 1 207 ? 9.081 -19.290 -8.886 1.00 34.41 207 SER A CA 1
ATOM 1657 C C . SER A 1 207 ? 10.015 -20.383 -8.354 1.00 34.41 207 SER A C 1
ATOM 1659 O O . SER A 1 207 ? 11.227 -20.189 -8.384 1.00 34.41 207 SER A O 1
ATOM 1661 N N . SER A 1 208 ? 9.483 -21.484 -7.814 1.00 29.34 208 SER A N 1
ATOM 1662 C CA . SER A 1 208 ? 10.281 -22.591 -7.261 1.00 29.34 208 SER A CA 1
ATOM 1663 C C . SER A 1 208 ? 10.277 -23.872 -8.096 1.00 29.34 208 SER A C 1
ATOM 1665 O O . SER A 1 208 ? 10.982 -24.793 -7.715 1.00 29.34 208 SER A O 1
ATOM 1667 N N . ASP A 1 209 ? 9.576 -23.918 -9.232 1.00 31.02 209 ASP A N 1
ATOM 1668 C CA . ASP A 1 209 ? 9.630 -25.048 -10.169 1.00 31.02 209 ASP A CA 1
ATOM 1669 C C . ASP A 1 209 ? 9.726 -24.532 -11.613 1.00 31.02 209 ASP A C 1
ATOM 1671 O O . ASP A 1 209 ? 8.719 -24.228 -12.259 1.00 31.02 209 ASP A O 1
ATOM 1675 N N . SER A 1 210 ? 10.953 -24.372 -12.111 1.00 30.94 210 SER A N 1
ATOM 1676 C CA . SER A 1 210 ? 11.311 -24.254 -13.535 1.00 30.94 210 SER A CA 1
ATOM 1677 C C . SER A 1 210 ? 12.775 -24.630 -13.714 1.00 30.94 210 SER A C 1
ATOM 1679 O O . SER A 1 210 ? 13.611 -24.008 -13.023 1.00 30.94 210 SER A O 1
#

pLDDT: mean 73.66, std 27.82, range [24.39, 98.56]

Organism: NCBI:txid192012

Sequence (210 aa):
MEKNGGFEKQKPIATFKVGSKLKMFERSLGVRDDQRTGFCSERVVVKLPRIGTLALNNWGNMEAVQQALNVHQGMVGKFEEINSTLHYNQGKNDTICYAYDIFSSYSYHKKLSTKSCRALIFSGDHDLTFPYVGVEQWIASLNLEVEAPWKPFYVDNQVGGYLTKYVLNNYSLTYATVKGAGHVVEIYKPKEAFVLVQRWFSSQALSSDS

InterPro domains:
  IPR001563 Peptidase S10, serine carboxypeptidase [PF00450] (42-202)
  IPR001563 Peptidase S10, serine carboxypeptidase [PTHR11802] (44-190)
  IPR029058 Alpha/Beta hydrolase fold [G3DSA:3.40.50.1820] (23-209)
  IPR029058 Alpha/Beta hydrolase fold [SSF53474] (37-204)

Secondary structure (DSSP, 8-state):
-----PPP-PPPPPPP---SSSSSSTTSS-PPP-S---------------HHHHHHHHHHT-HHHHHHTT--TTSS----SS-TT---SSS-TT--TTTTT-S-SHHHHHHHTTSS-EEEEEEETT-SSS-HHHHHHHHHHT--EEEEEEEEEEETTEEEEEEEEEEETTEEEEEEEETT--SSHHHH-HHHHHHHHHHHHHTTTTSS--

Foldseek 3Di:
DDDDDDDDDDDDDDDDDDDDPPPPPQPPDDDDDDPDDDPPPPDPPPPPPDPVQVVVQVQCQDPVNCVVVVNDPPPDDRDGPADLVQADPPPDPPDRHPPPVDPDCLVVVLVVLVDQDEEEAEFECPAPNDHVVVVVVSVVVSVFAWPADWDFDDDPNDGQWIWTWTHDVNYIYIYIYGYPAYGVRCVRRVRSVVVVVVVVVCVVVPPPDD

Radius of gyration: 24.29 Å; chains: 1; bounding box: 70×60×64 Å